Protein AF-A0A915CVR5-F1 (afdb_monomer_lite)

Radius of gyration: 19.47 Å; chains: 1; bounding box: 50×55×51 Å

InterPro domains:
  IPR006108 3-hydroxyacyl-CoA dehydrogenase, C-terminal [PF00725] (48-143)
  IPR006108 3-hydroxyacyl-CoA dehydrogenase, C-terminal [PF00725] (163-245)
  IPR006176 3-hydroxyacyl-CoA dehydrogenase, NAD binding [PF02737] (1-42)
  IPR008927 6-phosphogluconate dehydrogenase-like, C-terminal domain superfamily [SSF48179] (47-145)
  IPR008927 6-phosphogluconate dehydrogenase-like, C-terminal domain superfamily [SSF48179] (162-248)
  IPR013328 6-phosphogluconate dehydrogenase, domain 2 [G3DSA:1.10.1040.10] (48-160)
  IPR013328 6-phosphogluconate dehydrogenase, domain 2 [G3DSA:1.10.1040.10] (161-250)
  IPR036291 NAD(P)-binding domain superfamily [SSF51735] (1-49)
  IPR050136 Fatty acid oxidation complex subunit alpha [PTHR43612] (43-248)

Secondary structure (DSSP, 8-state):
-HHHHHHHHHHTTTS-TT--B----SSS-HHHHHTTSSSGGGB---TTHHHHHHHHHHHHHHHHHHHTT--HHHHHHHHHHHT-SS-HHHHHHHH-HHHHHHHHHHHHHHHGGGG--S-HHHHHHHHHTT--BGGGTBSSSB--SS------------HHHHHHHHHHHHHHHHHTTSSS-HHHHHHHHHHHH---GGGTSHHHHHHHH-HHHHHHHHHHHHHHH--GGGPPPHHHHHHHHH---SS---

Sequence (250 aa):
MSLKHKIIQKLEQHVPEHCIIASNTSALPIKEIASVSKNPELVKDCPGFFTVRCLSPMMSEIIRLLQEGVDPFELDKLTKAYGFPVGAATLSDEVGLDVGEHVSAFLGKALGPRVQGGSSELLSELVKAGHKGRKTDSGIYKYSTVKGKTKKSLPRGSSTSCCFSLVNEALMCLQEDIIASPSDGDIASVFGLGFPPFWGGPFRFVDLYGAQKLVANMERYCDAYKVEQFQPCQLLIDHAKTGKKFYKKN

Organism: NCBI:txid166011

Structure (mmCIF, N/CA/C/O backbone):
data_AF-A0A915CVR5-F1
#
_entry.id   AF-A0A915CVR5-F1
#
loop_
_atom_site.group_PDB
_atom_site.id
_atom_site.type_symbol
_atom_site.label_atom_id
_atom_site.label_alt_id
_atom_site.label_comp_id
_atom_site.label_asym_id
_atom_site.label_entity_id
_atom_site.label_seq_id
_atom_site.pdbx_PDB_ins_code
_atom_site.Cartn_x
_atom_site.Cartn_y
_atom_site.Cartn_z
_atom_site.occupancy
_atom_site.B_iso_or_equiv
_atom_site.auth_seq_id
_atom_site.auth_comp_id
_atom_site.auth_asym_id
_atom_site.auth_atom_id
_atom_site.pdbx_PDB_model_num
ATOM 1 N N . MET A 1 1 ? 16.493 15.726 3.514 1.00 75.50 1 MET A N 1
ATOM 2 C CA . MET A 1 1 ? 16.461 16.226 4.908 1.00 75.50 1 MET A CA 1
ATOM 3 C C . MET A 1 1 ? 16.830 17.700 5.042 1.00 75.50 1 MET A C 1
ATOM 5 O O . MET A 1 1 ? 15.975 18.462 5.474 1.00 75.50 1 MET A O 1
ATOM 9 N N . SER A 1 2 ? 18.013 18.140 4.594 1.00 83.69 2 SER A N 1
ATOM 10 C CA . SER A 1 2 ? 18.507 19.525 4.771 1.00 83.69 2 SER A CA 1
ATOM 11 C C . SER A 1 2 ? 17.526 20.646 4.381 1.00 83.69 2 SER A C 1
ATOM 13 O O . SER A 1 2 ? 17.453 21.663 5.064 1.00 83.69 2 SER A O 1
ATOM 15 N N . LEU A 1 3 ? 16.745 20.473 3.310 1.00 86.19 3 LEU A N 1
ATOM 16 C CA . LEU A 1 3 ? 15.743 21.459 2.894 1.00 86.19 3 LEU A CA 1
ATOM 17 C C . LEU A 1 3 ? 14.559 21.556 3.871 1.00 86.19 3 LEU A C 1
ATOM 19 O O . LEU A 1 3 ? 14.182 22.660 4.250 1.00 86.19 3 LEU A O 1
ATOM 23 N N . LYS A 1 4 ? 13.988 20.422 4.303 1.00 85.50 4 LYS A N 1
ATOM 24 C CA . LYS A 1 4 ? 12.845 20.408 5.235 1.00 85.50 4 LYS A CA 1
ATOM 25 C C . LYS A 1 4 ? 13.234 20.983 6.597 1.00 85.50 4 LYS A C 1
ATOM 27 O O . LYS A 1 4 ? 12.471 21.765 7.152 1.00 85.50 4 LYS A O 1
ATOM 32 N N . HIS A 1 5 ? 14.445 20.686 7.072 1.00 91.12 5 HIS A N 1
ATOM 33 C CA . HIS A 1 5 ? 14.993 21.293 8.288 1.00 91.12 5 HIS A CA 1
ATOM 34 C C . HIS A 1 5 ? 15.070 22.817 8.194 1.00 91.12 5 HIS A C 1
ATOM 36 O O . HIS A 1 5 ? 14.551 23.514 9.061 1.00 91.12 5 HIS A O 1
ATOM 42 N N . LYS A 1 6 ? 15.629 23.339 7.093 1.00 91.12 6 LYS A N 1
ATOM 43 C CA . LYS A 1 6 ? 15.680 24.788 6.842 1.00 91.12 6 LYS A CA 1
ATOM 44 C C . LYS A 1 6 ? 14.289 25.421 6.784 1.00 91.12 6 LYS A C 1
ATOM 46 O O . LYS A 1 6 ? 14.127 26.551 7.232 1.00 91.12 6 LYS A O 1
ATOM 51 N N . ILE A 1 7 ? 13.303 24.726 6.214 1.00 89.31 7 ILE A N 1
ATOM 52 C CA . ILE A 1 7 ? 11.922 25.218 6.132 1.00 89.31 7 ILE A CA 1
ATOM 53 C C . ILE A 1 7 ? 11.297 25.308 7.528 1.00 89.31 7 ILE A C 1
ATOM 55 O O . ILE A 1 7 ? 10.749 26.356 7.848 1.00 89.31 7 ILE A O 1
ATOM 59 N N . ILE A 1 8 ? 11.421 24.274 8.368 1.00 88.50 8 ILE A N 1
ATOM 60 C CA . ILE A 1 8 ? 10.867 24.294 9.734 1.00 88.50 8 ILE A CA 1
ATOM 61 C C . ILE A 1 8 ? 11.483 25.418 10.561 1.00 88.50 8 ILE A C 1
ATOM 63 O O . ILE A 1 8 ? 10.754 26.245 11.097 1.00 88.50 8 ILE A O 1
ATOM 67 N N . GLN A 1 9 ? 12.812 25.525 10.569 1.00 90.75 9 GLN A N 1
ATOM 68 C CA . GLN A 1 9 ? 13.510 26.573 11.320 1.00 90.75 9 GLN A CA 1
ATOM 69 C C . GLN A 1 9 ? 13.123 27.988 10.870 1.00 90.75 9 GLN A C 1
ATOM 71 O O . GLN A 1 9 ? 13.091 28.908 11.684 1.00 90.75 9 GLN A O 1
ATOM 76 N N . LYS A 1 10 ? 12.832 28.181 9.576 1.00 91.94 10 LYS A N 1
ATOM 77 C CA . LYS A 1 10 ? 12.333 29.461 9.055 1.00 91.94 10 LYS A CA 1
ATOM 78 C C . LYS A 1 10 ? 10.870 29.704 9.412 1.00 91.94 10 LYS A C 1
ATOM 80 O O . LYS A 1 10 ? 10.524 30.835 9.737 1.00 91.94 10 LYS A O 1
ATOM 85 N N . LEU A 1 11 ? 10.018 28.682 9.343 1.00 87.81 11 LEU A N 1
ATOM 86 C CA . LEU A 1 11 ? 8.602 28.798 9.695 1.00 87.81 11 LEU A CA 1
ATOM 87 C C . LEU A 1 11 ? 8.431 29.187 11.162 1.00 87.81 11 LEU A C 1
ATOM 89 O O . LEU A 1 11 ? 7.694 30.122 11.440 1.00 87.81 11 LEU A O 1
ATOM 93 N N . GLU A 1 12 ? 9.180 28.565 12.073 1.00 89.19 12 GLU A N 1
ATOM 94 C CA . GLU A 1 12 ? 9.146 28.863 13.515 1.00 89.19 12 GLU A CA 1
ATOM 95 C C . GLU A 1 12 ? 9.495 30.312 13.872 1.00 89.19 12 GLU A C 1
ATOM 97 O O . GLU A 1 12 ? 9.121 30.792 14.935 1.00 89.19 12 GLU A O 1
ATOM 102 N N . GLN A 1 13 ? 10.200 31.033 12.997 1.00 92.25 13 GLN A N 1
ATOM 103 C CA . GLN A 1 13 ? 10.478 32.461 13.191 1.00 92.25 13 GLN A CA 1
ATOM 104 C C . GLN A 1 13 ? 9.258 33.347 12.893 1.00 92.25 13 GLN A C 1
ATOM 106 O O . GLN A 1 13 ? 9.258 34.519 13.257 1.00 92.25 13 GLN A O 1
ATOM 111 N N . HIS A 1 14 ? 8.245 32.807 12.213 1.00 92.69 14 HIS A N 1
ATOM 112 C CA . HIS A 1 14 ? 7.111 33.554 11.665 1.00 92.69 14 HIS A CA 1
ATOM 113 C C . HIS A 1 14 ? 5.748 33.030 12.141 1.00 92.69 14 HIS A C 1
ATOM 115 O O . HIS A 1 14 ? 4.723 33.591 11.758 1.00 92.69 14 HIS A O 1
ATOM 121 N N . VAL A 1 15 ? 5.712 31.967 12.951 1.00 87.06 15 VAL A N 1
ATOM 122 C CA . VAL A 1 15 ? 4.473 31.386 13.489 1.00 87.06 15 VAL A CA 1
ATOM 123 C C . VAL A 1 15 ? 4.453 31.441 15.021 1.00 87.06 15 VAL A C 1
ATOM 125 O O . VAL A 1 15 ? 5.516 31.438 15.642 1.00 87.06 15 VAL A O 1
ATOM 128 N N . PRO A 1 16 ? 3.267 31.486 15.657 1.00 85.50 16 PRO A N 1
ATOM 129 C CA . PRO A 1 16 ? 3.148 31.401 17.114 1.00 85.50 16 PRO A CA 1
ATOM 130 C C . PRO A 1 16 ? 3.705 30.085 17.680 1.00 85.50 16 PRO A C 1
ATOM 132 O O . PRO A 1 16 ? 3.636 29.056 17.013 1.00 85.50 16 PRO A O 1
ATOM 135 N N . GLU A 1 17 ? 4.150 30.081 18.943 1.00 85.62 17 GLU A N 1
ATOM 136 C CA . GLU A 1 17 ? 4.729 28.887 19.598 1.00 85.62 17 GLU A CA 1
ATOM 137 C C . GLU A 1 17 ? 3.786 27.674 19.643 1.00 85.62 17 GLU A C 1
ATOM 139 O O . GLU A 1 17 ? 4.251 26.539 19.657 1.00 85.62 17 GLU A O 1
ATOM 144 N N . HIS A 1 18 ? 2.470 27.901 19.625 1.00 81.69 18 HIS A N 1
ATOM 145 C CA . HIS A 1 18 ? 1.442 26.855 19.630 1.00 81.69 18 HIS A CA 1
ATOM 146 C 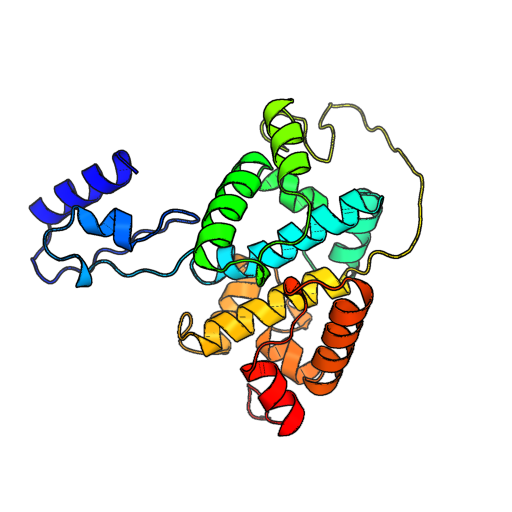C . HIS A 1 18 ? 1.050 26.365 18.221 1.00 81.69 18 HIS A C 1
ATOM 148 O O . HIS A 1 18 ? 0.114 25.577 18.080 1.00 81.69 18 HIS A O 1
ATOM 154 N N . CYS A 1 19 ? 1.703 26.859 17.164 1.00 75.12 19 CYS A N 1
ATOM 155 C CA . CYS A 1 19 ? 1.396 26.481 15.789 1.00 75.12 19 CYS A CA 1
ATOM 156 C C . CYS A 1 19 ? 1.805 25.027 15.516 1.00 75.12 19 CYS A C 1
ATOM 158 O O . CYS A 1 19 ? 2.959 24.644 15.699 1.00 75.12 19 CYS A O 1
ATOM 160 N N . ILE A 1 20 ? 0.859 24.220 15.033 1.00 77.12 20 ILE A N 1
ATOM 161 C CA . ILE A 1 20 ? 1.125 22.847 14.593 1.00 77.12 20 ILE A CA 1
ATOM 162 C C . ILE A 1 20 ? 1.736 22.891 13.191 1.00 77.12 20 ILE A C 1
ATOM 164 O O . ILE A 1 20 ? 1.133 23.427 12.260 1.00 77.12 20 ILE A O 1
ATOM 168 N N . ILE A 1 21 ? 2.907 22.272 13.023 1.00 76.44 21 ILE A N 1
ATOM 169 C CA . ILE A 1 21 ? 3.588 22.168 11.730 1.00 76.44 21 ILE A CA 1
ATOM 170 C C . ILE A 1 21 ? 3.423 20.743 11.202 1.00 76.44 21 ILE A C 1
ATOM 172 O O . ILE A 1 21 ? 4.008 19.793 11.718 1.00 76.44 21 ILE A O 1
ATOM 176 N N . ALA A 1 22 ? 2.645 20.593 10.131 1.00 73.88 22 ALA A N 1
ATOM 177 C CA . ALA A 1 22 ? 2.484 19.324 9.428 1.00 73.88 22 ALA A CA 1
ATOM 178 C C . ALA A 1 22 ? 3.339 19.307 8.152 1.00 73.88 22 ALA A C 1
ATOM 180 O O . ALA A 1 22 ? 3.282 20.230 7.339 1.00 73.88 22 ALA A O 1
ATOM 181 N N . SER A 1 23 ? 4.130 18.249 7.951 1.00 72.56 23 SER A N 1
ATOM 182 C CA . SER A 1 23 ? 4.919 18.070 6.727 1.00 72.56 23 SER A CA 1
ATOM 183 C C . SER A 1 23 ? 4.337 16.938 5.894 1.00 72.56 23 SER A C 1
ATOM 185 O O . SER A 1 23 ? 4.381 15.784 6.305 1.00 72.56 23 SER A O 1
ATOM 187 N N . ASN A 1 24 ? 3.860 17.246 4.689 1.00 67.31 24 ASN A N 1
ATOM 188 C CA . ASN A 1 24 ? 3.528 16.215 3.712 1.00 67.31 24 ASN A CA 1
ATOM 189 C C . ASN A 1 24 ? 4.840 15.601 3.183 1.00 67.31 24 ASN A C 1
ATOM 191 O O . ASN A 1 24 ? 5.633 16.261 2.498 1.00 67.31 24 ASN A O 1
ATOM 195 N N . THR A 1 25 ? 5.146 14.373 3.587 1.00 69.94 25 THR A N 1
ATOM 196 C CA . THR A 1 25 ? 6.385 13.671 3.235 1.00 69.94 25 THR A CA 1
ATOM 197 C C . THR A 1 25 ? 6.120 12.182 3.076 1.00 69.94 25 THR A C 1
ATOM 199 O O . THR A 1 25 ? 5.514 11.556 3.931 1.00 69.94 25 THR A O 1
ATOM 202 N N . SER A 1 26 ? 6.563 11.588 1.975 1.00 66.06 26 SER A N 1
ATOM 203 C CA . SER A 1 26 ? 6.267 10.184 1.676 1.00 66.06 26 SER A CA 1
ATOM 204 C C . SER A 1 26 ? 7.224 9.194 2.347 1.00 66.06 26 SER A C 1
ATOM 206 O O . SER A 1 26 ? 6.840 8.054 2.579 1.00 66.06 26 SER A O 1
ATOM 208 N N . ALA A 1 27 ? 8.461 9.604 2.654 1.00 65.44 27 ALA A N 1
ATOM 209 C CA . ALA A 1 27 ? 9.533 8.673 3.039 1.00 65.44 27 ALA A CA 1
ATOM 210 C C . ALA A 1 27 ? 10.533 9.221 4.073 1.00 65.44 27 ALA A C 1
ATOM 212 O O . ALA A 1 27 ? 11.592 8.638 4.274 1.00 65.44 27 ALA A O 1
ATOM 213 N N . LEU A 1 28 ? 10.250 10.371 4.691 1.00 72.50 28 LEU A N 1
ATOM 214 C CA . LEU A 1 28 ? 11.143 10.959 5.697 1.00 72.50 28 LEU A CA 1
ATOM 215 C C . LEU A 1 28 ? 10.446 10.909 7.057 1.00 72.50 28 LEU A C 1
ATOM 217 O O . LEU A 1 28 ? 9.313 11.386 7.131 1.00 72.50 28 LEU A O 1
ATOM 221 N N . PRO A 1 29 ? 11.087 10.376 8.109 1.00 70.12 29 PRO A N 1
ATOM 222 C CA . PRO A 1 29 ? 10.455 10.276 9.417 1.00 70.12 29 PRO A CA 1
ATOM 223 C C . PRO A 1 29 ? 10.284 11.675 10.007 1.00 70.12 29 PRO A C 1
ATOM 225 O O . PRO A 1 29 ? 11.239 12.461 10.059 1.00 70.12 29 PRO A O 1
ATOM 228 N N . ILE A 1 30 ? 9.073 12.008 10.457 1.00 74.81 30 ILE A N 1
ATOM 229 C CA . ILE A 1 30 ? 8.827 13.328 11.031 1.00 74.81 30 ILE A CA 1
ATOM 230 C C . ILE A 1 30 ? 9.601 13.500 12.331 1.00 74.81 30 ILE A C 1
ATOM 232 O O . ILE A 1 30 ? 10.041 14.610 12.568 1.00 74.81 30 ILE A O 1
ATOM 236 N N . LYS A 1 31 ? 9.900 12.449 13.110 1.00 75.75 31 LYS A N 1
ATOM 237 C CA . LYS A 1 31 ? 10.828 12.580 14.258 1.00 75.75 31 LYS A CA 1
ATOM 238 C C . LYS A 1 31 ? 12.174 13.203 13.874 1.00 75.75 31 LYS A C 1
ATOM 240 O O . LYS A 1 31 ? 12.668 14.078 14.577 1.00 75.75 31 LYS A O 1
ATOM 245 N N . GLU A 1 32 ? 12.757 12.795 12.748 1.00 80.06 32 GLU A N 1
ATOM 246 C CA . GLU A 1 32 ? 13.997 13.411 12.265 1.00 80.06 32 GLU A CA 1
ATOM 247 C C . GLU A 1 32 ? 13.750 14.804 11.686 1.00 80.06 32 GLU A C 1
ATOM 249 O O . GLU A 1 32 ? 14.599 15.678 11.799 1.00 80.06 32 GLU A O 1
ATOM 254 N N . ILE A 1 33 ? 12.602 15.048 11.052 1.00 82.06 33 ILE A N 1
ATOM 255 C CA . ILE A 1 33 ? 12.245 16.387 10.563 1.00 82.06 33 ILE A CA 1
ATOM 256 C C . ILE A 1 33 ? 12.035 17.357 11.742 1.00 82.06 33 ILE A C 1
ATOM 258 O O . ILE A 1 33 ? 12.451 18.510 11.666 1.00 82.06 33 ILE A O 1
ATOM 262 N N . ALA A 1 34 ? 11.445 16.873 12.831 1.00 83.38 34 ALA A N 1
ATOM 263 C CA . ALA A 1 34 ? 11.130 17.576 14.064 1.00 83.38 34 ALA A CA 1
ATOM 264 C C . ALA A 1 34 ? 12.361 17.792 14.948 1.00 83.38 34 ALA A C 1
ATOM 266 O O . ALA A 1 34 ? 12.339 18.666 15.802 1.00 83.38 34 ALA A O 1
ATOM 267 N N . SER A 1 35 ? 13.458 17.058 14.738 1.00 87.19 35 SER A N 1
ATOM 268 C CA . SER A 1 35 ? 14.657 17.159 15.584 1.00 87.19 35 SER A CA 1
ATOM 269 C C . SER A 1 35 ? 15.334 18.533 15.547 1.00 87.19 35 SER A C 1
ATOM 271 O O . SER A 1 35 ? 16.197 18.813 16.372 1.00 87.19 35 SER A O 1
ATOM 273 N N . VAL A 1 36 ? 15.000 19.367 14.558 1.00 88.06 36 VAL A N 1
ATOM 274 C CA . VAL A 1 36 ? 15.497 20.746 14.429 1.00 88.06 36 VAL A CA 1
ATOM 275 C C . VAL A 1 36 ? 14.467 21.798 14.845 1.00 88.06 36 VAL A C 1
ATOM 277 O O . VAL A 1 36 ? 14.762 22.989 14.746 1.00 88.06 36 VAL A O 1
ATOM 280 N N . SER A 1 37 ? 13.267 21.359 15.235 1.00 85.69 37 SER A N 1
ATOM 281 C CA . SER A 1 37 ? 12.187 22.197 15.752 1.00 85.69 37 SER A CA 1
ATOM 282 C C . SER A 1 37 ? 12.453 22.546 17.211 1.00 85.69 37 SER A C 1
ATOM 284 O O . SER A 1 37 ? 13.000 21.732 17.958 1.00 85.69 37 SER A O 1
ATOM 286 N N . LYS A 1 38 ? 12.039 23.742 17.631 1.00 86.56 38 LYS A N 1
ATOM 287 C CA . LYS A 1 38 ? 12.034 24.120 19.052 1.00 86.56 38 LYS A CA 1
ATOM 288 C C . LYS A 1 38 ? 10.974 23.361 19.857 1.00 86.56 38 LYS A C 1
ATOM 290 O O . LYS A 1 38 ? 11.201 23.136 21.040 1.00 86.56 38 LYS A O 1
ATOM 295 N N . ASN A 1 39 ? 9.886 22.933 19.204 1.00 81.50 39 ASN A N 1
ATO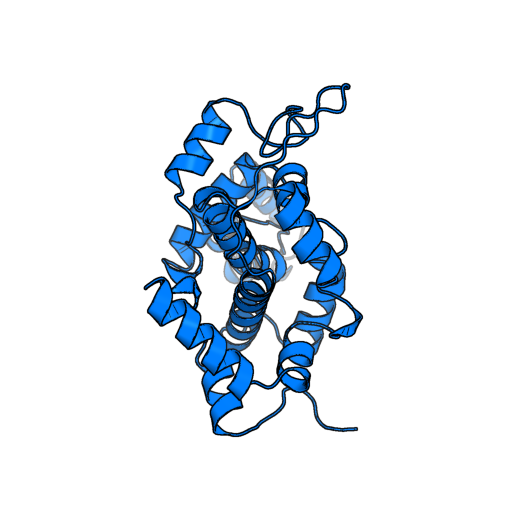M 296 C CA . ASN A 1 39 ? 8.750 22.217 19.800 1.00 81.50 39 ASN A CA 1
ATOM 297 C C . ASN A 1 39 ? 8.449 20.911 19.019 1.00 81.50 39 ASN A C 1
ATOM 299 O O . ASN A 1 39 ? 7.449 20.838 18.292 1.00 81.50 39 ASN A O 1
ATOM 303 N N . PRO A 1 40 ? 9.306 19.870 19.103 1.00 80.69 40 PRO A N 1
ATOM 304 C CA . PRO A 1 40 ? 9.184 18.654 18.289 1.00 80.69 40 PRO A CA 1
ATOM 305 C C . PRO A 1 40 ? 7.836 17.923 18.416 1.00 80.69 40 PRO A C 1
ATOM 307 O O . PRO A 1 40 ? 7.370 17.304 17.462 1.00 80.69 40 PRO A O 1
ATOM 310 N N . GLU A 1 41 ? 7.179 18.005 19.571 1.00 73.62 41 GLU A N 1
ATOM 311 C CA . GLU A 1 41 ? 5.865 17.420 19.862 1.00 73.62 41 GLU A CA 1
ATOM 312 C C . GLU A 1 41 ? 4.703 18.033 19.057 1.00 73.62 41 GLU A C 1
ATOM 314 O O . GLU A 1 41 ? 3.651 17.392 18.886 1.00 73.62 41 GLU A O 1
ATOM 319 N N . LEU A 1 42 ? 4.899 19.252 18.539 1.00 74.44 42 LEU A N 1
ATOM 320 C CA . LEU A 1 42 ? 3.968 19.958 17.654 1.00 74.44 42 LEU A CA 1
ATOM 321 C C . LEU A 1 42 ? 4.167 19.599 16.174 1.00 74.44 42 LEU A C 1
ATOM 323 O O . LEU A 1 42 ? 3.390 20.044 15.325 1.00 74.44 42 LEU A O 1
ATOM 327 N N . VAL A 1 43 ? 5.156 18.756 15.859 1.00 68.19 43 VAL A N 1
ATOM 328 C CA . VAL A 1 43 ? 5.397 18.219 14.518 1.00 68.19 43 VAL A CA 1
ATOM 329 C C . VAL A 1 43 ? 4.922 16.759 14.479 1.00 68.19 43 VAL A C 1
ATOM 331 O O . VAL A 1 43 ? 5.520 15.871 15.084 1.00 68.19 43 VAL A O 1
ATOM 334 N N . LYS A 1 44 ? 3.793 16.491 13.812 1.00 62.56 44 LYS A N 1
ATOM 335 C CA . LYS A 1 44 ? 3.120 15.173 13.858 1.00 62.56 44 LYS A CA 1
ATOM 336 C C . LYS A 1 44 ? 3.623 14.195 12.788 1.00 62.56 44 LYS A C 1
ATOM 338 O O . LYS A 1 44 ? 3.752 14.585 11.630 1.00 62.56 44 LYS A O 1
ATOM 343 N N . ASP A 1 45 ? 3.854 12.934 13.189 1.00 60.97 45 ASP A N 1
ATOM 344 C CA . ASP A 1 45 ? 4.403 11.839 12.362 1.00 60.97 45 ASP A CA 1
ATOM 345 C C . ASP A 1 45 ? 3.445 10.670 12.136 1.00 60.97 45 ASP A C 1
ATOM 347 O O . ASP A 1 45 ? 2.774 10.228 13.065 1.00 60.97 45 ASP A O 1
ATOM 351 N N . CYS A 1 46 ? 3.534 10.084 10.943 1.00 58.38 46 CYS A N 1
ATOM 352 C CA . CYS A 1 46 ? 3.412 8.647 10.735 1.00 58.38 46 CYS A CA 1
ATOM 353 C C . CYS A 1 46 ? 4.369 8.244 9.595 1.00 58.38 46 CYS A C 1
ATOM 355 O O . CYS A 1 46 ? 4.245 8.797 8.496 1.00 58.38 46 CYS A O 1
ATOM 357 N N . PRO A 1 47 ? 5.266 7.254 9.779 1.00 56.25 47 PRO A N 1
ATOM 358 C CA . PRO A 1 47 ? 6.093 6.727 8.694 1.00 56.25 47 PRO A CA 1
ATOM 359 C C . PRO A 1 47 ? 5.242 6.302 7.485 1.00 56.25 47 PRO A C 1
ATOM 361 O O . PRO A 1 47 ? 4.416 5.398 7.587 1.00 56.25 47 PRO A O 1
ATOM 364 N N . GLY A 1 48 ? 5.423 6.980 6.346 1.00 58.12 48 GLY A N 1
ATOM 365 C CA . GLY A 1 48 ? 4.659 6.740 5.112 1.00 58.12 48 GLY A CA 1
ATOM 366 C C . GLY A 1 48 ? 3.204 7.233 5.128 1.00 58.12 48 GLY A C 1
ATOM 367 O O . GLY A 1 48 ? 2.479 7.017 4.154 1.00 58.12 48 GLY A O 1
ATOM 368 N N . PHE A 1 49 ? 2.754 7.894 6.201 1.00 80.81 49 PHE A N 1
ATOM 369 C CA . PHE A 1 49 ? 1.336 8.182 6.448 1.00 80.81 49 PHE A CA 1
ATOM 370 C C . PHE A 1 49 ? 0.455 6.943 6.197 1.00 80.81 49 PHE A C 1
ATOM 372 O O . PHE A 1 49 ? 0.931 5.814 6.245 1.00 80.81 49 PHE A O 1
ATOM 379 N N . PHE A 1 50 ? -0.840 7.115 5.949 1.00 84.69 50 PHE A N 1
ATOM 380 C CA . PHE A 1 50 ? -1.708 5.990 5.611 1.00 84.69 50 PHE A CA 1
ATOM 381 C C . PHE A 1 50 ? -1.438 5.452 4.192 1.00 84.69 50 PHE A C 1
ATOM 383 O O . PHE A 1 50 ? -1.270 4.252 3.992 1.00 84.69 50 PHE A O 1
ATOM 390 N N . THR A 1 51 ? -1.366 6.334 3.191 1.00 85.69 51 THR A N 1
ATOM 391 C CA . THR A 1 51 ? -1.372 5.935 1.774 1.00 85.69 51 THR A CA 1
ATOM 392 C C . THR A 1 51 ? -0.080 5.248 1.333 1.00 85.69 51 THR A C 1
ATOM 394 O O . THR A 1 51 ? -0.139 4.148 0.787 1.00 85.69 51 THR A O 1
ATOM 397 N N . VAL A 1 52 ? 1.094 5.842 1.583 1.00 86.69 52 VAL A N 1
ATOM 398 C CA . VAL A 1 52 ? 2.377 5.245 1.154 1.00 86.69 52 VAL A CA 1
ATOM 399 C C . VAL A 1 52 ? 2.635 3.949 1.910 1.00 86.69 52 VAL A C 1
ATOM 401 O O . VAL A 1 52 ? 3.090 2.968 1.323 1.00 86.69 52 VAL A O 1
ATOM 404 N N . ARG A 1 53 ? 2.272 3.919 3.195 1.00 88.81 53 ARG A N 1
ATOM 405 C CA . ARG A 1 53 ? 2.369 2.724 4.024 1.00 88.81 53 ARG A CA 1
ATOM 406 C C . ARG A 1 53 ? 1.527 1.570 3.479 1.00 88.81 53 ARG A C 1
ATOM 408 O O . ARG A 1 53 ? 2.071 0.487 3.303 1.00 88.81 53 ARG A O 1
ATOM 415 N N . CYS A 1 54 ? 0.261 1.802 3.126 1.00 91.12 54 CYS A N 1
ATOM 416 C CA . CYS A 1 54 ? -0.601 0.763 2.548 1.00 91.12 54 CYS A CA 1
ATOM 417 C C . CYS A 1 54 ? -0.164 0.329 1.140 1.00 91.12 54 CYS A C 1
ATOM 419 O O . CYS A 1 54 ? -0.333 -0.831 0.764 1.00 91.12 54 CYS A O 1
ATOM 421 N N . LEU A 1 55 ? 0.406 1.245 0.351 1.00 89.50 55 LEU A N 1
ATOM 422 C CA . LEU A 1 55 ? 0.878 0.940 -1.000 1.00 89.50 55 LEU A CA 1
ATOM 423 C C . LEU A 1 55 ? 2.164 0.099 -0.996 1.00 89.50 55 LEU A C 1
ATOM 425 O O . LEU A 1 55 ? 2.381 -0.690 -1.913 1.00 89.50 55 LEU A O 1
ATOM 429 N N . SER A 1 56 ? 3.012 0.241 0.025 1.00 88.44 56 SER A N 1
ATOM 430 C CA . SER A 1 56 ? 4.322 -0.418 0.066 1.00 88.44 56 SER A CA 1
ATOM 431 C C . SER A 1 56 ? 4.233 -1.950 -0.006 1.00 88.44 56 SER A C 1
ATOM 433 O O . SER A 1 56 ? 4.878 -2.515 -0.887 1.00 88.44 56 SER A O 1
ATOM 435 N N . PRO A 1 57 ? 3.413 -2.657 0.801 1.00 89.44 57 PRO A N 1
ATOM 436 C CA . PRO A 1 57 ? 3.253 -4.106 0.662 1.00 89.44 57 PRO A CA 1
ATOM 437 C C . PRO A 1 57 ? 2.704 -4.525 -0.704 1.00 89.44 57 PRO A C 1
ATOM 439 O O . PRO A 1 57 ? 3.108 -5.556 -1.232 1.00 89.44 57 PRO A O 1
ATOM 442 N N . MET A 1 58 ? 1.817 -3.735 -1.312 1.00 89.75 58 MET A N 1
ATOM 443 C CA . MET A 1 58 ? 1.342 -4.009 -2.671 1.00 89.75 58 MET A CA 1
ATOM 444 C C . MET A 1 58 ? 2.488 -3.921 -3.688 1.00 89.75 58 MET A C 1
ATOM 446 O O . MET A 1 58 ? 2.609 -4.794 -4.541 1.00 89.75 58 MET A O 1
ATOM 450 N N . MET A 1 59 ? 3.357 -2.914 -3.579 1.00 87.31 59 MET A N 1
ATOM 451 C CA . MET A 1 59 ? 4.525 -2.753 -4.455 1.00 87.31 59 MET A CA 1
ATOM 452 C C . MET A 1 59 ? 5.560 -3.862 -4.263 1.00 87.31 59 MET A C 1
ATOM 454 O O . MET A 1 59 ? 6.041 -4.427 -5.244 1.00 87.31 59 MET A O 1
ATOM 458 N N . SER A 1 60 ? 5.850 -4.233 -3.016 1.00 86.38 60 SER A N 1
ATOM 459 C CA . SER A 1 60 ? 6.734 -5.360 -2.702 1.00 86.38 60 SER A CA 1
ATOM 460 C C . SER A 1 60 ? 6.220 -6.670 -3.306 1.00 86.38 60 SER A C 1
ATOM 462 O O . SER A 1 60 ? 7.004 -7.465 -3.823 1.00 86.38 60 SER A O 1
ATOM 464 N N . GLU A 1 61 ? 4.900 -6.872 -3.294 1.00 87.06 61 GLU A N 1
ATOM 465 C CA . GLU A 1 61 ? 4.255 -8.028 -3.915 1.00 87.06 61 GLU A CA 1
ATOM 466 C C . GLU A 1 61 ? 4.325 -7.991 -5.450 1.00 87.06 61 GLU A C 1
ATOM 468 O O . GLU A 1 61 ? 4.585 -9.011 -6.082 1.00 87.06 61 GLU A O 1
ATOM 473 N N . ILE A 1 62 ? 4.153 -6.819 -6.067 1.00 86.88 62 ILE A N 1
ATOM 474 C CA . ILE A 1 62 ? 4.305 -6.644 -7.520 1.00 86.88 62 ILE A CA 1
ATOM 475 C C . ILE A 1 62 ? 5.716 -7.045 -7.959 1.00 86.88 62 ILE A C 1
ATOM 477 O O . ILE A 1 62 ? 5.866 -7.821 -8.901 1.00 86.88 62 ILE A O 1
ATOM 481 N N . ILE A 1 63 ? 6.746 -6.577 -7.247 1.00 85.31 63 ILE A N 1
ATOM 482 C CA . ILE A 1 63 ? 8.143 -6.927 -7.537 1.00 85.31 63 ILE A CA 1
ATOM 483 C C . ILE A 1 63 ? 8.360 -8.439 -7.410 1.00 85.31 63 ILE A C 1
ATOM 485 O O . ILE A 1 63 ? 8.984 -9.035 -8.287 1.00 85.31 63 ILE A O 1
ATOM 489 N N . ARG A 1 64 ? 7.809 -9.075 -6.368 1.00 85.75 64 ARG A N 1
ATOM 490 C CA . ARG A 1 64 ? 7.890 -10.531 -6.184 1.00 85.75 64 ARG A CA 1
ATOM 491 C C . ARG A 1 64 ? 7.240 -11.289 -7.346 1.00 85.75 64 ARG A C 1
ATOM 493 O O . ARG A 1 64 ? 7.845 -12.204 -7.891 1.00 85.75 64 ARG A O 1
ATOM 500 N N . LEU A 1 65 ? 6.043 -10.888 -7.777 1.00 85.81 65 LEU A N 1
ATOM 501 C CA . LEU A 1 65 ? 5.357 -11.518 -8.911 1.00 85.81 65 LEU A CA 1
ATOM 502 C C . LEU A 1 65 ? 6.162 -11.387 -10.212 1.00 85.81 65 LEU A C 1
ATOM 504 O O . LEU A 1 65 ? 6.269 -12.347 -10.975 1.00 85.81 65 LEU A O 1
ATOM 508 N N . LEU A 1 66 ? 6.768 -10.224 -10.453 1.00 83.94 66 LEU A N 1
ATOM 509 C CA . LEU A 1 66 ? 7.652 -10.019 -11.602 1.00 83.94 66 LEU A CA 1
ATOM 510 C C . LEU A 1 66 ? 8.909 -10.905 -11.518 1.00 83.94 66 LEU A C 1
ATOM 512 O O . LEU A 1 66 ? 9.315 -11.484 -12.524 1.00 83.94 66 LEU A O 1
ATOM 516 N N . GLN A 1 67 ? 9.486 -11.072 -10.324 1.00 83.50 67 GLN A N 1
ATOM 517 C CA . GLN A 1 67 ? 10.613 -11.983 -10.068 1.00 83.50 67 GLN A CA 1
ATOM 518 C C . GLN A 1 67 ? 10.262 -13.451 -10.315 1.00 83.50 67 GLN A C 1
ATOM 520 O O . GLN A 1 67 ? 11.085 -14.207 -10.825 1.00 83.50 67 GLN A O 1
ATOM 525 N N . GLU A 1 68 ? 9.027 -13.846 -10.017 1.00 84.06 68 GLU A N 1
ATOM 526 C CA . GLU A 1 68 ? 8.502 -15.184 -10.313 1.00 84.06 68 GLU A CA 1
ATOM 527 C C . GLU A 1 68 ? 8.201 -15.403 -11.805 1.00 84.06 68 GLU A C 1
ATOM 529 O O . GLU A 1 68 ? 7.756 -16.481 -12.204 1.00 84.06 68 GLU A O 1
ATOM 534 N N . GLY A 1 69 ? 8.467 -14.402 -12.650 1.00 82.50 69 GLY A N 1
ATOM 535 C CA . GLY A 1 69 ? 8.304 -14.484 -14.097 1.00 82.50 69 GLY A CA 1
ATOM 536 C C . GLY A 1 69 ? 6.882 -14.201 -14.574 1.00 82.50 69 GLY A C 1
ATOM 537 O O . GLY A 1 69 ? 6.537 -14.564 -15.702 1.00 82.50 69 GLY A O 1
ATOM 538 N N . VAL A 1 70 ? 6.042 -13.567 -13.747 1.00 84.81 70 VAL A N 1
ATOM 539 C CA . VAL A 1 70 ? 4.745 -13.060 -14.208 1.00 84.81 70 VAL A CA 1
ATOM 540 C C . VAL A 1 70 ? 4.990 -11.946 -15.223 1.00 84.81 70 VAL A C 1
ATOM 542 O O . VAL A 1 70 ? 5.712 -10.987 -14.962 1.00 84.81 70 VAL A O 1
ATOM 545 N N . ASP A 1 71 ? 4.367 -12.073 -16.391 1.00 85.56 71 ASP A N 1
ATOM 546 C CA . ASP A 1 71 ? 4.465 -11.071 -17.446 1.00 85.56 71 ASP A CA 1
ATOM 547 C C . ASP A 1 71 ? 3.851 -9.725 -16.989 1.00 85.56 71 ASP A C 1
ATOM 549 O O . ASP A 1 71 ? 2.711 -9.720 -16.509 1.00 85.56 71 ASP A O 1
ATOM 553 N N . PRO A 1 72 ? 4.549 -8.582 -17.157 1.00 88.12 72 PRO A N 1
ATOM 554 C CA . PRO A 1 72 ? 4.052 -7.272 -16.732 1.00 88.12 72 PRO A CA 1
ATOM 555 C C . PRO A 1 72 ? 2.702 -6.882 -17.348 1.00 88.12 72 PRO A C 1
ATOM 557 O O . PRO A 1 72 ? 1.854 -6.305 -16.665 1.00 88.12 72 PRO A O 1
ATOM 560 N N . PHE A 1 73 ? 2.462 -7.226 -18.621 1.00 88.25 73 PHE A N 1
ATOM 561 C CA . PHE A 1 73 ? 1.209 -6.886 -19.298 1.00 88.25 73 PHE A CA 1
ATOM 562 C C . PHE A 1 73 ? 0.044 -7.720 -18.769 1.00 88.25 73 PHE A C 1
ATOM 564 O O . PHE A 1 73 ? -1.061 -7.196 -18.599 1.00 88.25 73 PHE A O 1
ATOM 571 N N . GLU A 1 74 ? 0.270 -9.010 -18.516 1.00 88.31 74 GLU A N 1
ATOM 572 C CA . GLU A 1 74 ? -0.734 -9.855 -17.868 1.00 88.31 74 GLU A CA 1
ATOM 573 C C . GLU A 1 74 ? -0.980 -9.412 -16.420 1.00 88.31 74 GLU A C 1
ATOM 575 O O . GLU A 1 74 ? -2.138 -9.359 -16.007 1.00 88.31 74 GLU A O 1
ATOM 580 N N . LEU A 1 75 ? 0.052 -9.001 -15.673 1.00 88.75 75 LEU A N 1
ATOM 581 C CA . LEU A 1 75 ? -0.116 -8.437 -14.331 1.00 88.75 75 LEU A CA 1
ATOM 582 C C . LEU A 1 75 ? -0.996 -7.179 -14.359 1.00 88.75 75 LEU A C 1
ATOM 584 O O . LEU A 1 75 ? -1.989 -7.104 -13.636 1.00 88.75 75 LEU A O 1
ATOM 588 N N . ASP A 1 76 ? -0.704 -6.236 -15.255 1.00 91.31 76 ASP A N 1
ATOM 589 C CA . ASP A 1 76 ? -1.510 -5.027 -15.440 1.00 91.31 76 ASP A CA 1
ATOM 590 C C . ASP A 1 76 ? -2.949 -5.340 -15.843 1.00 91.31 76 ASP A C 1
ATOM 592 O O . ASP A 1 76 ? -3.893 -4.680 -15.402 1.00 91.31 76 ASP A O 1
ATOM 596 N N . LYS A 1 77 ? -3.144 -6.338 -16.705 1.00 90.88 77 LYS A N 1
ATOM 597 C CA . LYS A 1 77 ? -4.475 -6.792 -17.104 1.00 90.88 77 LYS A CA 1
ATOM 598 C C . LYS A 1 77 ? -5.231 -7.378 -15.914 1.00 90.88 77 LYS A C 1
ATOM 600 O O . LYS A 1 77 ? -6.406 -7.062 -15.750 1.00 90.88 77 LYS A O 1
ATOM 605 N N . LEU A 1 78 ? -4.579 -8.196 -15.090 1.00 89.38 78 LEU A N 1
ATOM 606 C CA . LEU A 1 78 ? -5.182 -8.821 -13.914 1.00 89.38 78 LEU A CA 1
ATOM 607 C C . LEU A 1 78 ? -5.554 -7.794 -12.841 1.00 89.38 78 LEU A C 1
ATOM 609 O O . LEU A 1 78 ? -6.629 -7.914 -12.254 1.00 89.38 78 LEU A O 1
ATOM 613 N N . THR A 1 79 ? -4.721 -6.780 -12.588 1.00 90.44 79 THR A N 1
ATOM 614 C CA . THR A 1 79 ? -5.049 -5.740 -11.597 1.00 90.44 79 THR A CA 1
ATOM 615 C C . THR A 1 79 ? -6.129 -4.789 -12.096 1.00 90.44 79 THR A C 1
ATOM 617 O O . THR A 1 79 ? -7.031 -4.443 -11.333 1.00 90.44 79 THR A O 1
ATOM 620 N N . LYS A 1 80 ? -6.128 -4.439 -13.387 1.00 91.69 80 LYS A N 1
ATOM 621 C CA . LYS A 1 80 ? -7.227 -3.664 -13.985 1.00 91.69 80 LYS A CA 1
ATOM 622 C C . LYS A 1 80 ? -8.538 -4.440 -14.010 1.00 91.69 80 LYS A C 1
ATOM 624 O O . LYS A 1 80 ? -9.577 -3.886 -13.673 1.00 91.69 80 LYS A O 1
ATOM 629 N N . ALA A 1 81 ? -8.502 -5.732 -14.343 1.00 89.81 81 ALA A N 1
ATOM 630 C CA . ALA A 1 81 ? -9.680 -6.598 -14.275 1.00 89.81 81 ALA A CA 1
ATOM 631 C C . ALA A 1 81 ? -10.194 -6.765 -12.836 1.00 89.81 81 ALA A C 1
ATOM 633 O O . ALA A 1 81 ? -11.395 -6.911 -12.632 1.00 89.81 81 ALA A O 1
ATOM 634 N N . TYR A 1 82 ? -9.300 -6.704 -11.843 1.00 88.81 82 TYR A N 1
ATOM 635 C CA . TYR A 1 82 ? -9.675 -6.656 -10.429 1.00 88.81 82 TYR A CA 1
ATOM 636 C C . TYR A 1 82 ? -10.332 -5.324 -10.030 1.00 88.81 82 TYR A C 1
ATOM 638 O O . TYR A 1 82 ? -11.005 -5.267 -9.006 1.00 88.81 82 TYR A O 1
ATOM 646 N N . GLY A 1 83 ? -10.168 -4.265 -10.829 1.00 89.88 83 GLY A N 1
ATOM 647 C CA . GLY A 1 83 ? -10.845 -2.982 -10.649 1.00 89.88 83 GLY A CA 1
ATOM 648 C C . GLY A 1 83 ? -9.941 -1.791 -10.341 1.00 89.88 83 GLY A C 1
ATOM 649 O O . GLY A 1 83 ? -10.463 -0.702 -10.115 1.00 89.88 83 GLY A O 1
ATOM 650 N N . PHE A 1 84 ? -8.617 -1.970 -10.315 1.00 92.06 84 PHE A N 1
ATOM 651 C CA . PHE A 1 84 ? -7.694 -0.843 -10.169 1.00 92.06 84 PHE A CA 1
ATOM 652 C C . PHE A 1 84 ? -7.675 0.009 -11.452 1.00 92.06 84 PHE A C 1
ATOM 654 O O . PHE A 1 84 ? -7.734 -0.545 -12.553 1.00 92.06 84 PHE A O 1
ATOM 661 N N . PRO A 1 85 ? -7.562 1.346 -11.348 1.00 91.81 85 PRO A N 1
ATOM 662 C CA . PRO A 1 85 ? -7.584 2.236 -12.510 1.00 91.81 85 PRO A CA 1
ATOM 663 C C . PRO A 1 85 ? -6.316 2.117 -13.366 1.00 91.81 85 PRO A C 1
ATOM 665 O O . PRO A 1 85 ? -6.373 2.249 -14.589 1.00 91.81 85 PRO A O 1
ATOM 668 N N . VAL A 1 86 ? -5.179 1.836 -12.726 1.00 89.56 86 VAL A N 1
ATOM 669 C CA . VAL A 1 86 ? -3.866 1.698 -13.359 1.00 89.56 86 VAL A CA 1
ATOM 670 C C . VAL A 1 86 ? -3.354 0.276 -13.133 1.00 89.56 86 VAL A C 1
ATOM 672 O O . VAL A 1 86 ? -3.599 -0.341 -12.094 1.00 89.56 86 VAL A O 1
ATOM 675 N N . GLY A 1 87 ? -2.676 -0.274 -14.141 1.00 90.31 87 GLY A N 1
ATOM 676 C CA . GLY A 1 87 ? -2.006 -1.567 -14.019 1.00 90.31 87 GLY A CA 1
ATOM 677 C C . GLY A 1 87 ? -0.892 -1.515 -12.970 1.00 90.31 87 GLY A C 1
ATOM 678 O O . GLY A 1 87 ? -0.243 -0.485 -12.832 1.00 90.31 87 GLY A O 1
ATOM 679 N N . ALA A 1 88 ? -0.669 -2.598 -12.230 1.00 90.31 88 ALA A N 1
ATOM 680 C CA . ALA A 1 88 ? 0.332 -2.646 -11.164 1.00 90.31 88 ALA A CA 1
ATOM 681 C C . ALA A 1 88 ? 1.765 -2.330 -11.634 1.00 90.31 88 ALA A C 1
ATOM 683 O O . ALA A 1 88 ? 2.428 -1.484 -11.041 1.00 90.31 88 ALA A O 1
ATOM 684 N N . ALA A 1 89 ? 2.231 -2.977 -12.703 1.00 90.25 89 ALA A N 1
ATOM 685 C CA . ALA A 1 89 ? 3.550 -2.733 -13.275 1.00 90.25 89 ALA A CA 1
ATOM 686 C C . ALA A 1 89 ? 3.639 -1.330 -13.893 1.00 90.25 89 ALA A C 1
ATOM 688 O O . ALA A 1 89 ? 4.643 -0.641 -13.725 1.00 90.25 89 ALA A O 1
ATOM 689 N N . THR A 1 90 ? 2.571 -0.874 -14.561 1.00 90.69 90 THR A N 1
ATOM 690 C CA . THR A 1 90 ? 2.506 0.507 -15.075 1.00 90.69 90 THR A CA 1
ATOM 691 C C . THR A 1 90 ? 2.625 1.523 -13.935 1.00 90.69 90 THR A C 1
ATOM 693 O O . THR A 1 90 ? 3.406 2.464 -14.039 1.00 90.69 90 THR A O 1
ATOM 696 N N . LEU A 1 91 ? 1.908 1.310 -12.829 1.00 89.94 91 LEU A N 1
ATOM 697 C CA . LEU A 1 91 ? 1.934 2.189 -11.661 1.00 89.94 91 LEU A CA 1
ATOM 698 C C . LEU A 1 91 ? 3.336 2.263 -11.041 1.00 89.94 91 LEU A C 1
ATOM 700 O O . LEU A 1 91 ? 3.785 3.351 -10.685 1.00 89.94 91 LEU A O 1
ATOM 704 N N . SER A 1 92 ? 4.051 1.136 -10.942 1.00 89.06 92 SER A N 1
ATOM 705 C CA . SER A 1 92 ? 5.438 1.120 -10.454 1.00 89.06 92 SER A CA 1
ATOM 706 C C . SER A 1 92 ? 6.369 1.986 -11.313 1.00 89.06 92 SER A C 1
ATOM 708 O O . SER A 1 92 ? 7.186 2.730 -10.769 1.00 89.06 92 SER A O 1
ATOM 710 N N . ASP A 1 93 ? 6.220 1.956 -12.639 1.00 88.88 93 ASP A N 1
ATOM 711 C CA . ASP A 1 93 ? 7.015 2.796 -13.543 1.00 88.88 93 ASP A CA 1
ATOM 712 C C . ASP A 1 93 ? 6.583 4.273 -13.546 1.00 88.88 93 ASP A C 1
ATOM 714 O O . ASP A 1 93 ? 7.428 5.149 -13.750 1.00 88.88 93 ASP A O 1
ATOM 718 N N . GLU A 1 94 ? 5.298 4.572 -13.332 1.00 88.62 94 GLU A N 1
ATOM 719 C CA . GLU A 1 94 ? 4.785 5.946 -13.212 1.00 88.62 94 GLU A CA 1
ATOM 720 C C . GLU A 1 94 ? 5.280 6.633 -11.936 1.00 88.62 94 GLU A C 1
ATOM 722 O O . GLU A 1 94 ? 5.717 7.784 -11.985 1.00 88.62 94 GLU A O 1
ATOM 727 N N . VAL A 1 95 ? 5.261 5.920 -10.805 1.00 86.56 95 VAL A N 1
ATOM 728 C CA . VAL A 1 95 ? 5.835 6.397 -9.536 1.00 86.56 95 VAL A CA 1
ATOM 729 C C . VAL A 1 95 ? 7.359 6.516 -9.646 1.00 86.56 95 VAL A C 1
ATOM 731 O O . VAL A 1 95 ? 7.956 7.476 -9.152 1.00 86.56 95 VAL A O 1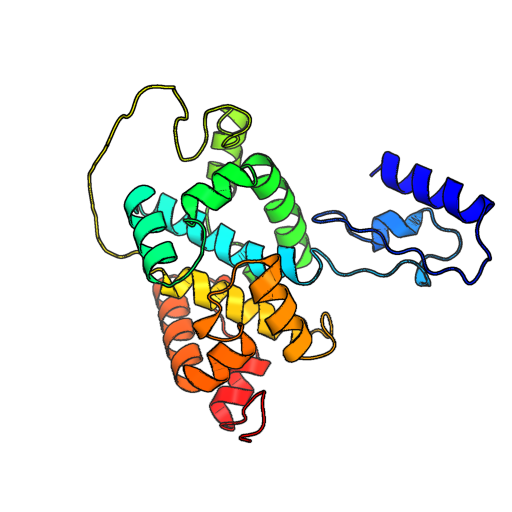
ATOM 734 N N . GLY A 1 96 ? 7.980 5.556 -10.329 1.00 87.94 96 GLY A N 1
ATOM 735 C CA . GLY A 1 96 ? 9.416 5.463 -10.541 1.00 87.94 96 GLY A CA 1
ATOM 736 C C . GLY A 1 96 ? 10.080 4.467 -9.593 1.00 87.94 96 GLY A C 1
ATOM 737 O O . GLY A 1 96 ? 9.903 4.512 -8.373 1.00 87.94 96 GLY A O 1
ATOM 738 N N . LEU A 1 97 ? 10.891 3.575 -10.165 1.00 89.31 97 LEU A N 1
ATOM 739 C CA . LEU A 1 97 ? 11.506 2.459 -9.435 1.00 89.31 97 LEU A CA 1
ATOM 740 C C . LEU A 1 97 ? 12.531 2.913 -8.386 1.00 89.31 97 LEU A C 1
ATOM 742 O O . LEU A 1 97 ? 12.674 2.279 -7.348 1.00 89.31 97 LEU A O 1
ATOM 746 N N . ASP A 1 98 ? 13.194 4.046 -8.605 1.00 89.69 98 ASP A N 1
ATOM 747 C CA . ASP A 1 98 ? 14.125 4.656 -7.647 1.00 89.69 98 ASP A CA 1
ATOM 748 C C . ASP A 1 98 ? 13.408 5.310 -6.456 1.00 89.69 98 ASP A C 1
ATOM 750 O O . ASP A 1 98 ? 13.909 5.294 -5.332 1.00 89.69 98 ASP A O 1
ATOM 754 N N . VAL A 1 99 ? 12.206 5.850 -6.676 1.00 87.62 99 VAL A N 1
ATOM 755 C CA . VAL A 1 99 ? 11.335 6.301 -5.582 1.00 87.62 99 VAL A CA 1
ATOM 756 C C . VAL A 1 99 ? 10.871 5.092 -4.773 1.00 87.62 99 VAL A C 1
ATOM 758 O O . VAL A 1 99 ? 10.931 5.126 -3.544 1.00 87.62 99 VAL A O 1
ATOM 761 N N . GLY A 1 100 ? 10.473 4.014 -5.455 1.00 87.06 100 GLY A N 1
ATOM 762 C CA . GLY A 1 100 ? 10.133 2.735 -4.833 1.00 87.06 100 GLY A CA 1
ATOM 763 C C . GLY A 1 100 ? 11.273 2.166 -3.984 1.00 87.06 100 GLY A C 1
ATOM 764 O O . GLY A 1 100 ? 11.040 1.798 -2.836 1.00 87.06 100 GLY A O 1
ATOM 765 N N . GLU A 1 101 ? 12.510 2.169 -4.495 1.00 89.06 101 GLU A N 1
ATOM 766 C CA . GLU A 1 101 ? 13.708 1.727 -3.763 1.00 89.06 101 GLU A CA 1
ATOM 767 C C . GLU A 1 101 ? 13.897 2.537 -2.475 1.00 89.06 101 GLU A C 1
ATOM 769 O O . GLU A 1 101 ? 14.067 1.972 -1.391 1.00 89.06 101 GLU A O 1
ATOM 774 N N . HIS A 1 102 ? 13.800 3.865 -2.571 1.00 86.94 102 HIS A N 1
ATOM 775 C CA . HIS A 1 102 ? 13.951 4.748 -1.419 1.00 86.94 102 HIS A CA 1
ATOM 776 C C . HIS A 1 102 ? 12.868 4.514 -0.354 1.00 86.94 102 HIS A C 1
ATOM 778 O O . HIS A 1 102 ? 13.180 4.401 0.834 1.00 86.94 102 HIS A O 1
ATOM 784 N N . VAL A 1 103 ? 11.602 4.410 -0.773 1.00 85.06 103 VAL A N 1
ATOM 785 C CA . VAL A 1 103 ? 10.460 4.152 0.120 1.00 85.06 103 VAL A CA 1
ATOM 786 C C . VAL A 1 103 ? 10.575 2.772 0.764 1.00 85.06 103 VAL A C 1
ATOM 788 O O . VAL A 1 103 ? 10.396 2.655 1.975 1.00 85.06 103 VAL A O 1
ATOM 791 N N . SER A 1 104 ? 10.925 1.744 -0.011 1.00 85.75 104 SER A N 1
ATOM 792 C CA . SER A 1 104 ? 11.098 0.376 0.482 1.00 85.75 104 SER A CA 1
ATOM 793 C C . SER A 1 104 ? 12.213 0.296 1.524 1.00 85.75 104 SER A C 1
ATOM 795 O O . SER A 1 104 ? 12.043 -0.343 2.560 1.00 85.75 104 SER A O 1
ATOM 797 N N . ALA A 1 105 ? 13.339 0.981 1.305 1.00 86.06 105 ALA A N 1
ATOM 798 C CA . ALA A 1 105 ? 14.425 1.037 2.281 1.00 86.06 105 ALA A CA 1
ATOM 799 C C . ALA A 1 105 ? 14.017 1.776 3.568 1.00 86.06 105 ALA A C 1
ATOM 801 O O . ALA A 1 105 ? 14.412 1.377 4.665 1.00 86.06 105 ALA A O 1
ATOM 802 N N . PHE A 1 106 ? 13.228 2.848 3.449 1.00 84.31 106 PHE A N 1
ATOM 803 C CA . PHE A 1 106 ? 12.721 3.601 4.594 1.00 84.31 106 PHE A CA 1
ATOM 804 C C . PHE A 1 106 ? 11.716 2.786 5.420 1.00 84.31 106 PHE A C 1
ATOM 806 O O . PHE A 1 106 ? 11.922 2.575 6.617 1.00 84.31 106 PHE A O 1
ATOM 813 N N . LEU A 1 107 ? 10.655 2.284 4.784 1.00 84.94 107 LEU A N 1
ATOM 814 C CA . LEU A 1 107 ? 9.608 1.517 5.460 1.00 84.94 107 LEU A CA 1
ATOM 815 C C . LEU A 1 107 ? 10.113 0.155 5.929 1.00 84.94 107 LEU A C 1
ATOM 817 O O . LEU A 1 107 ? 9.734 -0.278 7.010 1.00 84.94 107 LEU A O 1
ATOM 821 N N . GLY A 1 108 ? 11.024 -0.484 5.193 1.00 85.94 108 GLY A N 1
ATOM 822 C CA . GLY A 1 108 ? 11.654 -1.732 5.615 1.00 85.94 108 GLY A CA 1
ATOM 823 C C . GLY A 1 108 ? 12.440 -1.590 6.921 1.00 85.94 108 GLY A C 1
ATOM 824 O O . GLY A 1 108 ? 12.404 -2.499 7.744 1.00 85.94 108 GLY A O 1
ATOM 825 N N . LYS A 1 109 ? 13.088 -0.440 7.158 1.00 85.75 109 LYS A N 1
ATOM 826 C CA . LYS A 1 109 ? 13.746 -0.139 8.443 1.00 85.75 109 LYS A CA 1
ATOM 827 C C . LYS A 1 109 ? 12.749 0.158 9.562 1.00 85.75 109 LYS A C 1
ATOM 829 O O . LYS A 1 109 ? 13.011 -0.196 10.705 1.00 85.75 109 LYS A O 1
ATOM 834 N N . ALA A 1 110 ? 11.641 0.828 9.246 1.00 82.50 110 ALA A N 1
ATOM 835 C CA . ALA A 1 110 ? 10.668 1.278 10.241 1.00 82.50 110 ALA A CA 1
ATOM 836 C C . ALA A 1 110 ? 9.661 0.191 10.658 1.00 82.50 110 ALA A C 1
ATOM 838 O O . ALA A 1 110 ? 9.287 0.117 11.824 1.00 82.50 110 ALA A O 1
ATOM 839 N N . LEU A 1 111 ? 9.206 -0.629 9.708 1.00 84.50 111 LEU A N 1
ATOM 840 C CA . LEU A 1 111 ? 8.105 -1.587 9.870 1.00 84.50 111 LEU A CA 1
ATOM 841 C C . LEU A 1 111 ? 8.561 -3.047 9.752 1.00 84.50 111 LEU A C 1
ATOM 843 O O . LEU A 1 111 ? 7.780 -3.950 10.052 1.00 84.50 111 LEU A O 1
ATOM 847 N N . GLY A 1 112 ? 9.816 -3.276 9.353 1.00 85.50 112 GLY A N 1
ATOM 848 C CA . GLY A 1 112 ? 10.446 -4.590 9.341 1.00 85.50 112 GLY A CA 1
ATOM 849 C C . GLY A 1 112 ? 10.018 -5.486 8.167 1.00 85.50 112 GLY A C 1
ATOM 850 O O . GLY A 1 112 ? 9.657 -4.984 7.099 1.00 85.50 112 GLY A O 1
ATOM 851 N N . PRO A 1 113 ? 10.084 -6.818 8.334 1.00 81.88 113 PRO A N 1
ATOM 852 C CA . PRO A 1 113 ? 9.931 -7.789 7.245 1.00 81.88 113 PRO A CA 1
ATOM 853 C C . PRO A 1 113 ? 8.524 -7.834 6.635 1.00 81.88 113 PRO A C 1
ATOM 855 O O . PRO A 1 113 ? 8.385 -8.172 5.467 1.00 81.88 113 PRO A O 1
ATOM 858 N N . ARG A 1 114 ? 7.472 -7.430 7.357 1.00 83.44 114 ARG A N 1
ATOM 859 C CA . ARG A 1 114 ? 6.083 -7.469 6.851 1.00 83.44 114 ARG A CA 1
ATOM 860 C C . ARG A 1 114 ? 5.793 -6.533 5.671 1.00 83.44 114 ARG A C 1
ATOM 862 O O . ARG A 1 114 ? 4.806 -6.718 4.971 1.00 83.44 114 ARG A O 1
ATOM 869 N N . VAL A 1 115 ? 6.624 -5.510 5.456 1.00 81.50 115 VAL A N 1
ATOM 870 C CA . VAL A 1 115 ? 6.522 -4.622 4.281 1.00 81.50 115 VAL A CA 1
ATOM 871 C C . VAL A 1 115 ? 7.544 -4.970 3.196 1.00 81.50 115 VAL A C 1
ATOM 873 O O . VAL A 1 115 ? 7.547 -4.355 2.127 1.00 81.50 115 VAL A O 1
ATOM 876 N N . GLN A 1 116 ? 8.395 -5.964 3.457 1.00 76.94 116 GLN A N 1
ATOM 877 C CA . GLN A 1 116 ? 9.389 -6.497 2.533 1.00 76.94 116 GLN A CA 1
ATOM 878 C C . GLN A 1 116 ? 8.793 -7.727 1.834 1.00 76.94 116 GLN A C 1
ATOM 880 O O . GLN A 1 116 ? 8.057 -8.499 2.440 1.00 76.94 116 GLN A O 1
ATOM 885 N N . GLY A 1 117 ? 9.062 -7.888 0.541 1.00 68.69 117 GLY A N 1
ATOM 886 C CA . GLY A 1 117 ? 8.491 -8.978 -0.256 1.00 68.69 117 GLY A CA 1
ATOM 887 C C . GLY A 1 117 ? 9.459 -9.416 -1.343 1.00 68.69 117 GLY A C 1
ATOM 888 O O . GLY A 1 117 ? 10.178 -10.395 -1.173 1.00 68.69 117 GLY A O 1
ATOM 889 N N . GLY A 1 118 ? 9.503 -8.678 -2.454 1.00 72.94 118 GLY A N 1
ATOM 890 C CA . GLY A 1 118 ? 10.483 -8.910 -3.518 1.00 72.94 118 GLY A CA 1
ATOM 891 C C . GLY A 1 118 ? 11.927 -8.586 -3.109 1.00 72.94 118 GLY A C 1
ATOM 892 O O . GLY A 1 118 ? 12.161 -7.814 -2.179 1.00 72.94 118 GLY A O 1
ATOM 893 N N . SER A 1 119 ? 12.901 -9.148 -3.835 1.00 77.38 119 SER A N 1
ATOM 894 C CA . SER A 1 119 ? 14.329 -8.846 -3.624 1.00 77.38 119 SER A CA 1
ATOM 895 C C . SER A 1 119 ? 14.623 -7.359 -3.855 1.00 77.38 119 SER A C 1
ATOM 897 O O . SER A 1 119 ? 14.424 -6.827 -4.954 1.00 77.38 119 SER A O 1
ATOM 899 N N . SER A 1 120 ? 15.126 -6.709 -2.802 1.00 76.75 120 SER A N 1
ATOM 900 C CA . SER A 1 120 ? 15.612 -5.326 -2.804 1.00 76.75 120 SER A CA 1
ATOM 901 C C . SER A 1 120 ? 16.811 -5.132 -3.725 1.00 76.75 120 SER A C 1
ATOM 903 O O . SER A 1 120 ? 16.995 -4.057 -4.295 1.00 76.75 120 SER A O 1
ATOM 905 N N . GLU A 1 121 ? 17.616 -6.176 -3.891 1.00 83.25 121 GLU A N 1
ATOM 906 C CA . GLU A 1 121 ? 18.832 -6.171 -4.695 1.00 83.25 121 GLU A CA 1
ATOM 907 C C . GLU A 1 121 ? 18.481 -5.995 -6.169 1.00 83.25 121 GLU A C 1
ATOM 909 O O . GLU A 1 121 ? 19.038 -5.110 -6.814 1.00 83.25 121 GLU A O 1
ATOM 914 N N . LEU A 1 122 ? 17.493 -6.745 -6.674 1.00 82.38 122 LEU A N 1
ATOM 915 C CA . LEU A 1 122 ? 17.045 -6.615 -8.063 1.00 82.38 122 LEU A CA 1
ATOM 916 C C . LEU A 1 122 ? 16.533 -5.204 -8.361 1.00 82.38 122 LEU A C 1
ATOM 918 O O . LEU A 1 122 ? 16.860 -4.627 -9.398 1.00 82.38 122 LEU A O 1
ATOM 922 N N . LEU A 1 123 ? 15.729 -4.640 -7.455 1.00 84.81 123 LEU A N 1
ATOM 923 C CA . LEU A 1 123 ? 15.234 -3.275 -7.612 1.00 84.81 123 LEU A CA 1
ATOM 924 C C . LEU A 1 123 ? 16.403 -2.279 -7.665 1.00 84.81 123 LEU A C 1
ATOM 926 O O . LEU A 1 123 ? 16.435 -1.414 -8.539 1.00 84.81 123 LEU A O 1
ATOM 930 N N . SER A 1 124 ? 17.394 -2.448 -6.786 1.00 87.69 124 SER A N 1
ATOM 931 C CA . SER A 1 124 ? 18.598 -1.614 -6.765 1.00 87.69 124 SER A CA 1
ATOM 932 C C . SER A 1 124 ? 19.430 -1.747 -8.042 1.00 87.69 124 SER A C 1
ATOM 934 O O . SER A 1 124 ? 19.920 -0.752 -8.577 1.00 87.69 124 SER A O 1
ATOM 936 N N . GLU A 1 125 ? 19.586 -2.961 -8.569 1.00 88.62 125 GLU A N 1
ATOM 937 C CA . GLU A 1 125 ? 20.297 -3.218 -9.823 1.00 88.62 125 GLU A CA 1
ATOM 938 C C . GLU A 1 125 ? 19.604 -2.557 -11.018 1.00 88.62 125 GLU A C 1
ATOM 940 O O . GLU A 1 125 ? 20.272 -1.896 -11.814 1.00 88.62 125 GLU A O 1
ATOM 945 N N . LEU A 1 126 ? 18.272 -2.647 -11.109 1.00 86.12 126 LEU A N 1
ATOM 946 C CA . LEU A 1 126 ? 17.488 -1.971 -12.149 1.00 86.12 126 LEU A CA 1
ATOM 947 C C . LEU A 1 126 ? 17.670 -0.451 -12.092 1.00 86.12 126 LEU A C 1
ATOM 949 O O . LEU A 1 126 ? 17.943 0.187 -13.114 1.00 86.12 126 LEU A O 1
ATOM 953 N N . VAL A 1 127 ? 17.588 0.131 -10.893 1.00 90.25 127 VAL A N 1
ATOM 954 C CA . VAL A 1 127 ? 17.771 1.573 -10.686 1.00 90.25 127 VAL A CA 1
ATOM 955 C C . VAL A 1 127 ? 19.189 2.014 -11.058 1.00 90.25 127 VAL A C 1
ATOM 957 O O . VAL A 1 127 ? 19.353 3.029 -11.746 1.00 90.25 127 VAL A O 1
ATOM 960 N N . LYS A 1 128 ? 20.215 1.247 -10.663 1.00 91.81 128 LYS A N 1
ATOM 961 C CA . LYS A 1 128 ? 21.626 1.495 -11.017 1.00 91.81 128 LYS A CA 1
ATOM 962 C C . LYS A 1 128 ? 21.880 1.374 -12.517 1.00 91.81 128 LYS A C 1
ATOM 964 O O . LYS A 1 128 ? 22.644 2.165 -13.062 1.00 91.81 128 LYS A O 1
ATOM 969 N N . ALA A 1 129 ? 21.204 0.444 -13.187 1.00 89.81 129 ALA A N 1
ATOM 970 C CA . ALA A 1 129 ? 21.243 0.282 -14.638 1.00 89.81 129 ALA A CA 1
ATOM 971 C C . ALA A 1 129 ? 20.458 1.371 -15.403 1.00 89.81 129 ALA A C 1
ATOM 973 O O . ALA A 1 129 ? 20.462 1.386 -16.632 1.00 89.81 129 ALA A O 1
ATOM 974 N N . GLY A 1 130 ? 19.809 2.309 -14.702 1.00 88.44 130 GLY A N 1
ATOM 975 C CA . GLY A 1 130 ? 19.092 3.436 -15.305 1.00 88.44 130 GLY A CA 1
ATOM 976 C C . GLY A 1 130 ? 17.630 3.147 -15.653 1.00 88.44 130 GLY A C 1
ATOM 977 O O . GLY A 1 130 ? 16.970 4.005 -16.238 1.00 88.44 130 GLY A O 1
ATOM 978 N N . HIS A 1 131 ? 17.100 1.988 -15.262 1.00 89.75 131 HIS A N 1
ATOM 979 C CA . HIS A 1 131 ? 15.691 1.640 -15.418 1.00 89.75 131 HIS A CA 1
ATOM 980 C C . HIS A 1 131 ? 14.875 2.257 -14.271 1.00 89.75 131 HIS A C 1
ATOM 982 O O . HIS A 1 131 ? 14.597 1.596 -13.276 1.00 89.75 131 HIS A O 1
ATOM 988 N N . LYS A 1 132 ? 14.529 3.548 -14.361 1.00 90.19 132 LYS A N 1
ATOM 989 C CA . LYS A 1 132 ? 13.820 4.290 -13.296 1.00 90.19 132 LYS A CA 1
ATOM 990 C C . LYS A 1 132 ? 12.330 4.501 -13.566 1.00 90.19 132 LYS A C 1
ATOM 992 O O . LYS A 1 132 ? 11.686 5.250 -12.835 1.00 90.19 132 LYS A O 1
ATOM 997 N N . GLY A 1 133 ? 11.782 3.861 -14.594 1.00 89.31 133 GLY A N 1
ATOM 998 C CA . GLY A 1 133 ? 10.388 4.009 -14.996 1.00 89.31 133 GLY A CA 1
ATOM 999 C C . GLY A 1 133 ? 10.202 5.086 -16.059 1.00 89.31 133 GLY A C 1
ATOM 1000 O O . GLY A 1 133 ? 11.075 5.335 -16.898 1.00 89.31 133 GLY A O 1
ATOM 1001 N N . ARG A 1 134 ? 9.039 5.739 -16.039 1.00 87.12 134 ARG A N 1
ATOM 1002 C CA . ARG A 1 134 ? 8.598 6.612 -17.132 1.00 87.12 134 ARG A CA 1
ATOM 1003 C C . ARG A 1 134 ? 9.504 7.821 -17.349 1.00 87.12 134 ARG A C 1
ATOM 1005 O O . ARG A 1 134 ? 9.710 8.236 -18.480 1.00 87.12 134 ARG A O 1
ATOM 1012 N N . LYS A 1 135 ? 10.092 8.353 -16.279 1.00 87.00 135 LYS A N 1
ATOM 1013 C CA . LYS A 1 135 ? 10.974 9.531 -16.322 1.00 87.00 135 LYS A CA 1
ATOM 1014 C C . LYS A 1 135 ? 12.322 9.309 -17.019 1.00 87.00 135 LYS A C 1
ATOM 1016 O O . LYS A 1 135 ? 12.999 10.279 -17.336 1.00 87.00 135 LYS A O 1
ATOM 1021 N N . THR A 1 136 ? 12.729 8.056 -17.210 1.00 86.69 136 THR A N 1
ATOM 1022 C CA . THR A 1 136 ? 13.947 7.668 -17.946 1.00 86.69 136 THR A CA 1
ATOM 1023 C C . THR A 1 136 ? 13.617 6.890 -19.218 1.00 86.69 136 THR A C 1
ATOM 1025 O O . THR A 1 136 ? 14.486 6.214 -19.760 1.00 86.69 136 THR A O 1
ATOM 1028 N N . ASP A 1 137 ? 12.350 6.917 -19.649 1.00 85.81 137 ASP A N 1
ATOM 1029 C CA . ASP A 1 137 ? 11.812 6.141 -20.770 1.00 85.81 137 ASP A CA 1
ATOM 1030 C C . ASP A 1 137 ? 12.109 4.627 -20.703 1.00 85.81 137 ASP A C 1
ATOM 1032 O O . ASP A 1 137 ? 12.070 3.901 -21.700 1.00 85.81 137 ASP A O 1
ATOM 1036 N N . SER A 1 138 ? 12.402 4.118 -19.505 1.00 86.88 138 SER A N 1
ATOM 1037 C CA . SER A 1 138 ? 12.885 2.758 -19.293 1.00 86.88 138 SER A CA 1
ATOM 1038 C C . SER A 1 138 ? 12.715 2.369 -17.826 1.00 86.88 138 SER A C 1
ATOM 1040 O O . SER A 1 138 ? 13.247 3.043 -16.945 1.00 86.88 138 SER A O 1
ATOM 1042 N N . GLY A 1 139 ? 11.982 1.290 -17.570 1.00 88.06 139 GLY A N 1
ATOM 1043 C CA . GLY A 1 139 ? 11.666 0.712 -16.262 1.00 88.06 139 GLY A CA 1
ATOM 1044 C C . GLY A 1 139 ? 11.331 -0.772 -16.412 1.00 88.06 139 GLY A C 1
ATOM 1045 O O . GLY A 1 139 ? 12.046 -1.488 -17.115 1.00 88.06 139 GLY A O 1
ATOM 1046 N N . ILE A 1 140 ? 10.220 -1.216 -15.817 1.00 87.19 140 ILE A N 1
ATOM 1047 C CA . ILE A 1 140 ? 9.599 -2.516 -16.124 1.00 87.19 140 ILE A CA 1
ATOM 1048 C C . ILE A 1 140 ? 9.248 -2.583 -17.617 1.00 87.19 140 ILE A C 1
ATOM 1050 O O . ILE A 1 140 ? 9.441 -3.610 -18.271 1.00 87.19 140 ILE A O 1
ATOM 1054 N N . TYR A 1 141 ? 8.788 -1.465 -18.178 1.00 87.31 141 TYR A N 1
ATOM 1055 C CA . TYR A 1 141 ? 8.576 -1.288 -19.606 1.00 87.31 141 TYR A CA 1
ATOM 1056 C C . TYR A 1 141 ? 9.691 -0.462 -20.249 1.00 87.31 141 TYR A C 1
ATOM 1058 O O . TYR A 1 141 ? 10.287 0.426 -19.643 1.00 87.31 141 TYR A O 1
ATOM 1066 N N . LYS A 1 142 ? 9.934 -0.699 -21.542 1.00 85.12 142 LYS A N 1
ATOM 1067 C CA . LYS A 1 142 ? 10.688 0.238 -22.382 1.00 85.12 142 LYS A CA 1
ATOM 1068 C C . LYS A 1 142 ? 9.715 1.193 -23.052 1.00 85.12 142 LYS A C 1
ATOM 1070 O O . LYS A 1 142 ? 8.831 0.761 -23.790 1.00 85.12 142 LYS A O 1
ATOM 1075 N N . TYR A 1 143 ? 9.909 2.484 -22.834 1.00 80.75 143 TYR A N 1
ATOM 1076 C CA . TYR A 1 143 ? 9.088 3.546 -23.395 1.00 80.75 143 TYR A CA 1
ATOM 1077 C C . TYR A 1 143 ? 9.790 4.181 -24.597 1.00 80.75 143 TYR A C 1
ATOM 1079 O O . TYR A 1 143 ? 10.016 5.382 -24.650 1.00 80.75 143 TYR A O 1
ATOM 1087 N N . SER A 1 144 ? 10.140 3.367 -25.595 1.00 62.78 144 SER A N 1
ATOM 1088 C CA . SER A 1 144 ? 10.465 3.892 -26.922 1.00 62.78 144 SER A CA 1
ATOM 1089 C C . SER A 1 144 ? 9.173 4.151 -27.707 1.00 62.78 144 SER A C 1
ATOM 1091 O O . SER A 1 144 ? 8.129 3.551 -27.448 1.00 62.78 144 SER A O 1
ATOM 1093 N N . THR A 1 145 ? 9.225 5.019 -28.715 1.00 49.66 145 THR A N 1
ATOM 1094 C CA . THR A 1 145 ? 8.106 5.333 -29.626 1.00 49.66 145 THR A CA 1
ATOM 1095 C C . THR A 1 145 ? 7.607 4.143 -30.465 1.00 49.66 145 THR A C 1
ATOM 1097 O O . THR A 1 145 ? 6.704 4.309 -31.285 1.00 49.66 145 THR A O 1
ATOM 1100 N N . VAL A 1 146 ? 8.133 2.927 -30.269 1.00 43.88 146 VAL A N 1
ATOM 1101 C CA . VAL A 1 146 ? 7.821 1.750 -31.088 1.00 43.88 146 VAL A CA 1
ATOM 1102 C C . VAL A 1 146 ? 7.196 0.641 -30.239 1.00 43.88 146 VAL A C 1
ATOM 1104 O O . VAL A 1 146 ? 7.814 0.086 -29.334 1.00 43.88 146 VAL A O 1
ATOM 1107 N N . LYS A 1 147 ? 5.946 0.294 -30.577 1.00 37.75 147 LYS A N 1
ATOM 1108 C CA . LYS A 1 147 ? 5.155 -0.788 -29.969 1.00 37.75 147 LYS A CA 1
ATOM 1109 C C . LYS A 1 147 ? 5.808 -2.157 -30.206 1.00 37.75 147 LYS A C 1
ATOM 1111 O O . LYS A 1 147 ? 5.572 -2.782 -31.236 1.00 37.75 147 LYS A O 1
ATOM 1116 N N . GLY A 1 148 ? 6.559 -2.657 -29.231 1.00 40.59 148 GLY A N 1
ATOM 1117 C CA . GLY A 1 148 ? 6.980 -4.058 -29.165 1.00 40.59 148 GLY A CA 1
ATOM 1118 C C . GLY A 1 148 ? 6.101 -4.841 -28.194 1.00 40.59 148 GLY A C 1
ATOM 1119 O O . GLY A 1 148 ? 6.099 -4.555 -27.002 1.00 40.59 148 GLY A O 1
ATOM 1120 N N . LYS A 1 149 ? 5.345 -5.828 -28.689 1.00 38.19 149 LYS A N 1
ATOM 1121 C CA . LYS A 1 149 ? 4.702 -6.841 -27.840 1.00 38.19 149 LYS A CA 1
ATOM 1122 C C . LYS A 1 149 ? 5.676 -7.996 -27.652 1.00 38.19 149 LYS A C 1
ATOM 1124 O O . LYS A 1 149 ? 6.055 -8.627 -28.635 1.00 38.19 149 LYS A O 1
ATOM 1129 N N . THR A 1 150 ? 5.982 -8.342 -26.413 1.00 34.75 150 THR A N 1
ATOM 1130 C CA . THR A 1 150 ? 6.560 -9.645 -26.073 1.00 34.75 150 THR A CA 1
ATOM 1131 C C . THR A 1 150 ? 5.555 -10.417 -25.238 1.00 34.75 150 THR A C 1
ATOM 1133 O O . THR A 1 150 ? 5.019 -9.897 -24.270 1.00 34.75 150 THR A O 1
ATOM 1136 N N . LYS A 1 151 ? 5.256 -11.643 -25.675 1.00 38.28 151 LYS A N 1
ATOM 1137 C CA . LYS A 1 151 ? 4.464 -12.637 -24.948 1.00 38.28 151 LYS A CA 1
ATOM 1138 C C . LYS A 1 151 ? 5.392 -13.772 -24.545 1.00 38.28 151 LYS A C 1
ATOM 1140 O O . LYS A 1 151 ? 6.053 -14.324 -25.424 1.00 38.28 151 LYS A O 1
ATOM 1145 N N . LYS A 1 152 ? 5.311 -14.200 -23.287 1.00 33.84 152 LYS A N 1
ATOM 1146 C CA . LYS A 1 152 ? 5.300 -15.617 -22.882 1.00 33.84 152 LYS A CA 1
ATOM 1147 C C . LYS A 1 152 ? 4.765 -15.714 -21.451 1.00 33.84 152 LYS A C 1
ATOM 1149 O O . LYS A 1 152 ? 5.196 -14.978 -20.579 1.00 33.84 152 LYS A O 1
ATOM 1154 N N . SER A 1 153 ? 3.794 -16.600 -21.253 1.00 31.61 153 SER A N 1
ATOM 1155 C CA . SER A 1 153 ? 3.036 -16.774 -20.013 1.00 31.61 153 SER A CA 1
ATOM 1156 C C . SER A 1 153 ? 3.478 -18.013 -19.237 1.00 31.61 153 SER A C 1
ATOM 1158 O O . SER A 1 153 ? 3.580 -19.092 -19.823 1.00 31.61 153 SER A O 1
ATOM 1160 N N . LEU A 1 154 ? 3.558 -17.882 -17.915 1.00 32.25 154 LEU A N 1
ATOM 1161 C CA . LEU A 1 154 ? 3.321 -18.949 -16.940 1.00 32.25 154 LEU A CA 1
ATOM 1162 C C . LEU A 1 154 ? 2.223 -18.450 -15.982 1.00 32.25 154 LEU A C 1
ATOM 1164 O O . LEU A 1 154 ? 2.301 -17.307 -15.531 1.00 32.25 154 LEU A O 1
ATOM 1168 N N . PRO A 1 155 ? 1.171 -19.231 -15.678 1.00 45.69 155 PRO A N 1
ATOM 1169 C CA . PRO A 1 155 ? 0.147 -18.799 -14.740 1.00 45.69 155 PRO A CA 1
ATOM 1170 C C . PRO A 1 155 ? 0.550 -19.198 -13.320 1.00 45.69 155 PRO A C 1
ATOM 1172 O O . PRO A 1 155 ? 0.796 -20.380 -13.080 1.00 45.69 155 PRO A O 1
ATOM 1175 N N . ARG A 1 156 ? 0.564 -18.222 -12.399 1.00 46.94 156 ARG A N 1
ATOM 1176 C CA . ARG A 1 156 ? 0.277 -18.387 -10.951 1.00 46.94 156 ARG A CA 1
ATOM 1177 C C . ARG A 1 156 ? 0.347 -17.094 -10.118 1.00 46.94 156 ARG A C 1
ATOM 1179 O O . ARG A 1 156 ? 0.118 -17.168 -8.918 1.00 46.94 156 ARG A O 1
ATOM 1186 N N . GLY A 1 157 ? 0.562 -15.917 -10.710 1.00 51.66 157 GLY A N 1
ATOM 1187 C CA . GLY A 1 157 ? 0.366 -14.648 -9.999 1.00 51.66 157 GLY A CA 1
ATOM 1188 C C . GLY A 1 157 ? -1.117 -14.300 -9.877 1.00 51.66 157 GLY A C 1
ATOM 1189 O O . GLY A 1 157 ? -1.817 -14.246 -10.887 1.00 51.66 157 GLY A O 1
ATOM 1190 N N . SER A 1 158 ? -1.624 -14.087 -8.662 1.00 63.94 158 SER A N 1
ATOM 1191 C CA . SER A 1 158 ? -3.013 -13.665 -8.452 1.00 63.94 158 SER A CA 1
ATOM 1192 C C . SER A 1 158 ? -3.058 -12.181 -8.113 1.00 63.94 158 SER A C 1
ATOM 1194 O O . SER A 1 158 ? -2.480 -11.776 -7.117 1.00 63.94 158 SER A O 1
ATOM 1196 N N . SER A 1 159 ? -3.816 -11.371 -8.859 1.00 67.38 159 SER A N 1
ATOM 1197 C CA . SER A 1 159 ? -4.079 -9.965 -8.489 1.00 67.38 159 SER A CA 1
ATOM 1198 C C . SER A 1 159 ? -4.714 -9.810 -7.099 1.00 67.38 159 SER A C 1
ATOM 1200 O O . SER A 1 159 ? -4.690 -8.724 -6.520 1.00 67.38 159 SER A O 1
ATOM 1202 N N . THR A 1 160 ? -5.254 -10.899 -6.542 1.00 79.25 160 THR A N 1
ATOM 1203 C CA . THR A 1 160 ? -5.814 -10.925 -5.191 1.00 79.25 160 THR A CA 1
ATOM 1204 C C . THR A 1 160 ? -4.757 -10.791 -4.097 1.00 79.25 160 THR A C 1
ATOM 1206 O O . THR A 1 160 ? -5.039 -10.118 -3.110 1.00 79.25 160 THR A O 1
ATOM 1209 N N . SER A 1 161 ? -3.539 -11.324 -4.269 1.00 82.31 161 SER A N 1
ATOM 1210 C CA . SER A 1 161 ? -2.491 -11.209 -3.243 1.00 82.31 161 SER A CA 1
ATOM 1211 C C . SER A 1 161 ? -2.034 -9.759 -3.071 1.00 82.31 161 SER A C 1
ATOM 1213 O O . SER A 1 161 ? -1.951 -9.283 -1.942 1.00 82.31 161 SER A O 1
ATOM 1215 N N . CYS A 1 162 ? -1.877 -9.011 -4.171 1.00 86.12 162 CYS A N 1
ATOM 1216 C CA . CYS A 1 162 ? -1.595 -7.569 -4.144 1.00 86.12 162 CYS A CA 1
ATOM 1217 C C . CYS A 1 162 ? -2.646 -6.791 -3.337 1.00 86.12 162 CYS A C 1
ATOM 1219 O O . CYS A 1 162 ? -2.308 -5.933 -2.522 1.00 86.12 162 CYS A O 1
ATOM 1221 N N . CYS A 1 163 ? -3.926 -7.104 -3.558 1.00 90.25 163 CYS A N 1
ATOM 1222 C CA . CYS A 1 163 ? -5.030 -6.468 -2.849 1.00 90.25 163 CYS A CA 1
ATOM 1223 C C . CYS A 1 163 ? -5.029 -6.828 -1.356 1.00 90.25 163 CYS A C 1
ATOM 1225 O O . CYS A 1 163 ? -5.202 -5.950 -0.515 1.00 90.25 163 CYS A O 1
ATOM 1227 N N . PHE A 1 164 ? -4.798 -8.098 -1.010 1.00 92.69 164 PHE A N 1
ATOM 1228 C CA . PHE A 1 164 ? -4.802 -8.546 0.384 1.00 92.69 164 PHE A CA 1
ATOM 1229 C C . PHE A 1 164 ? -3.674 -7.913 1.197 1.00 92.69 164 PHE A C 1
ATOM 1231 O O . PHE A 1 164 ? -3.929 -7.486 2.321 1.00 92.69 164 PHE A O 1
ATOM 1238 N N . SER A 1 165 ? -2.475 -7.768 0.623 1.00 91.19 165 SER A N 1
ATOM 1239 C CA . SER A 1 165 ? -1.363 -7.074 1.284 1.00 91.19 165 SER A CA 1
ATOM 1240 C C . SER A 1 165 ? -1.700 -5.610 1.592 1.00 91.19 165 SER A C 1
ATOM 1242 O O . SER A 1 165 ? -1.435 -5.142 2.697 1.00 91.19 165 SER A O 1
ATOM 1244 N N . LEU A 1 166 ? -2.347 -4.900 0.657 1.00 94.06 166 LEU A N 1
ATOM 1245 C CA . LEU A 1 166 ? -2.810 -3.523 0.877 1.00 94.06 166 LEU A CA 1
ATOM 1246 C C . LEU A 1 166 ? -3.880 -3.455 1.971 1.00 94.06 166 LEU A C 1
ATOM 1248 O O . LEU A 1 166 ? -3.791 -2.630 2.877 1.00 94.06 166 LEU A O 1
ATOM 1252 N N . VAL A 1 167 ? -4.891 -4.326 1.898 1.00 96.44 167 VAL A N 1
ATOM 1253 C CA . VAL A 1 167 ? -5.997 -4.362 2.866 1.00 96.44 167 VAL A CA 1
ATOM 1254 C C . VAL A 1 167 ? -5.478 -4.654 4.273 1.00 96.44 167 VAL A C 1
ATOM 1256 O O . VAL A 1 167 ? -5.860 -3.968 5.217 1.00 96.44 167 VAL A O 1
ATOM 1259 N N . ASN A 1 168 ? -4.587 -5.633 4.424 1.00 95.88 168 ASN A N 1
ATOM 1260 C CA . ASN A 1 168 ? -4.022 -5.991 5.721 1.00 95.88 168 ASN A CA 1
ATOM 1261 C C . ASN A 1 168 ? -3.255 -4.822 6.351 1.00 95.88 168 ASN A C 1
ATOM 1263 O O . ASN A 1 168 ? -3.432 -4.539 7.536 1.00 95.88 168 ASN A O 1
ATOM 1267 N N . GLU A 1 169 ? -2.470 -4.090 5.555 1.00 94.75 169 GLU A N 1
ATOM 1268 C CA . GLU A 1 169 ? -1.741 -2.921 6.051 1.00 94.75 169 GLU A CA 1
ATOM 1269 C C . GLU A 1 169 ? -2.671 -1.740 6.365 1.00 94.75 169 GLU A C 1
ATOM 1271 O O . GLU A 1 169 ? -2.424 -1.013 7.327 1.00 94.75 169 GLU A O 1
ATOM 1276 N N . ALA A 1 170 ? -3.787 -1.584 5.645 1.00 95.50 170 ALA A N 1
ATOM 1277 C CA . ALA A 1 170 ? -4.815 -0.607 6.003 1.00 95.50 170 ALA A CA 1
ATOM 1278 C C . ALA A 1 170 ? -5.432 -0.920 7.375 1.00 95.50 170 ALA A C 1
ATOM 1280 O O . ALA A 1 170 ? -5.580 -0.023 8.206 1.00 95.50 170 ALA A O 1
ATOM 1281 N N . LEU A 1 171 ? -5.724 -2.195 7.652 1.00 96.94 171 LEU A N 1
ATOM 1282 C CA . LEU A 1 171 ? -6.205 -2.627 8.965 1.00 96.94 171 LEU A CA 1
ATOM 1283 C C . LEU A 1 171 ? -5.134 -2.448 10.053 1.00 96.94 171 LEU A C 1
ATOM 1285 O O . LEU A 1 171 ? -5.478 -2.039 11.159 1.00 96.94 171 LEU A O 1
ATOM 1289 N N . MET A 1 172 ? -3.851 -2.679 9.748 1.00 94.38 172 MET A N 1
ATOM 1290 C CA . MET A 1 172 ? -2.741 -2.363 10.664 1.00 94.38 172 MET A CA 1
ATOM 1291 C C . MET A 1 172 ? -2.668 -0.869 10.974 1.00 94.38 172 MET A C 1
ATOM 1293 O O . MET A 1 172 ? -2.480 -0.500 12.127 1.00 94.38 172 MET A O 1
ATOM 1297 N N . CYS A 1 173 ? -2.871 -0.001 9.980 1.00 92.19 173 CYS A N 1
ATOM 1298 C CA . CYS A 1 173 ? -2.924 1.443 10.206 1.00 92.19 173 CYS A CA 1
ATOM 1299 C C . CYS A 1 173 ? -4.051 1.831 11.173 1.00 92.19 173 CYS A C 1
ATOM 1301 O O . CYS A 1 173 ? -3.866 2.736 11.979 1.00 92.19 173 CYS A O 1
ATOM 1303 N N . LEU A 1 174 ? -5.202 1.156 11.127 1.00 92.44 174 LEU A N 1
ATOM 1304 C CA . LEU A 1 174 ? -6.256 1.378 12.119 1.00 92.44 174 LEU A CA 1
ATOM 1305 C C . LEU A 1 174 ? -5.880 0.805 13.492 1.00 92.44 174 LEU A C 1
ATOM 1307 O O . LEU A 1 174 ? -6.131 1.442 14.504 1.00 92.44 174 LEU A O 1
ATOM 1311 N N . GLN A 1 175 ? -5.275 -0.384 13.532 1.00 93.44 175 GLN A N 1
ATOM 1312 C CA . GLN A 1 175 ? -4.848 -1.041 14.772 1.00 93.44 175 GLN A CA 1
ATOM 1313 C C . GLN A 1 175 ? -3.760 -0.255 15.522 1.00 93.44 175 GLN A C 1
ATOM 1315 O O . GLN A 1 175 ? -3.690 -0.318 16.744 1.00 93.44 175 GLN A O 1
ATOM 1320 N N . GLU A 1 176 ? -2.895 0.446 14.793 1.00 89.44 176 GLU A N 1
ATOM 1321 C CA . GLU A 1 176 ? -1.791 1.249 15.329 1.00 89.44 176 GLU A CA 1
ATOM 1322 C C . GLU A 1 176 ? -2.147 2.740 15.475 1.00 89.44 176 GLU A C 1
ATOM 1324 O O . GLU A 1 176 ? -1.249 3.570 15.604 1.00 89.44 176 GLU A O 1
ATOM 1329 N N . ASP A 1 177 ? -3.437 3.091 15.414 1.00 85.38 177 ASP A N 1
ATOM 1330 C CA . ASP A 1 177 ? -3.942 4.464 15.555 1.00 85.38 177 ASP A CA 1
ATOM 1331 C C . ASP A 1 177 ? -3.330 5.475 14.556 1.00 85.38 177 ASP A C 1
ATOM 1333 O O . ASP A 1 177 ? -3.252 6.677 14.815 1.00 85.38 177 ASP A O 1
ATOM 1337 N N . ILE A 1 178 ? -2.911 5.006 13.374 1.00 82.81 178 ILE A N 1
ATOM 1338 C CA . ILE A 1 178 ? -2.439 5.864 12.273 1.00 82.81 178 ILE A CA 1
ATOM 1339 C C . ILE A 1 178 ? -3.604 6.599 11.607 1.00 82.81 178 ILE A C 1
ATOM 1341 O O . ILE A 1 178 ? -3.451 7.726 11.132 1.00 82.81 178 ILE A O 1
ATOM 1345 N N . ILE A 1 179 ? -4.769 5.954 11.552 1.00 84.75 179 ILE A N 1
ATOM 1346 C CA . ILE A 1 179 ? -6.022 6.548 11.087 1.00 84.75 179 ILE A CA 1
ATOM 1347 C C . ILE A 1 179 ? -7.066 6.492 12.196 1.00 84.75 179 ILE A C 1
ATOM 1349 O O . ILE A 1 179 ? -7.121 5.534 12.959 1.00 84.75 179 ILE A O 1
ATOM 1353 N N . ALA A 1 180 ? -7.917 7.515 12.259 1.00 82.19 180 ALA A N 1
ATOM 1354 C CA . ALA A 1 180 ? -8.911 7.646 13.320 1.00 82.19 180 ALA A CA 1
ATOM 1355 C C . ALA A 1 180 ? -10.130 6.731 13.124 1.00 82.19 180 ALA A C 1
ATOM 1357 O O . ALA A 1 180 ? -10.792 6.362 14.094 1.00 82.19 180 ALA A O 1
ATOM 1358 N N . SER A 1 181 ? -10.468 6.386 11.877 1.00 87.12 181 SER A N 1
ATOM 1359 C CA . SER A 1 181 ? -11.657 5.589 11.581 1.00 87.12 181 SER A CA 1
ATOM 1360 C C . SER A 1 181 ? -11.524 4.742 10.306 1.00 87.12 181 SER A C 1
ATOM 1362 O O . SER A 1 181 ? -10.793 5.122 9.387 1.00 87.12 181 SER A O 1
ATOM 1364 N N . PRO A 1 182 ? -12.285 3.629 10.189 1.00 94.06 182 PRO A N 1
ATOM 1365 C CA . PRO A 1 182 ? -12.391 2.861 8.945 1.00 94.06 182 PRO A CA 1
ATOM 1366 C C . PRO A 1 182 ? -12.810 3.715 7.741 1.00 94.06 182 PRO A C 1
ATOM 1368 O O . PRO A 1 182 ? -12.321 3.506 6.634 1.00 94.06 182 PRO A O 1
ATOM 1371 N N . SER A 1 183 ? -13.687 4.702 7.965 1.00 90.00 183 SER A N 1
ATOM 1372 C CA . SER A 1 183 ? -14.197 5.584 6.910 1.00 90.00 183 SER A CA 1
ATOM 1373 C C . SER A 1 183 ? -13.094 6.448 6.308 1.00 90.00 183 SER A C 1
ATOM 1375 O O . SER A 1 183 ? -13.038 6.595 5.089 1.00 90.00 183 SER A O 1
ATOM 1377 N N . ASP A 1 184 ? -12.202 6.992 7.139 1.00 86.06 184 ASP A N 1
ATOM 1378 C CA . ASP A 1 184 ? -11.070 7.790 6.658 1.00 86.06 184 ASP A CA 1
ATOM 1379 C C . ASP A 1 184 ? -10.125 6.934 5.813 1.00 86.06 184 ASP A C 1
ATOM 1381 O O . ASP A 1 184 ? -9.689 7.356 4.740 1.00 86.06 184 ASP A O 1
ATOM 1385 N N . GLY A 1 185 ? -9.857 5.703 6.261 1.00 90.00 185 GLY A N 1
ATOM 1386 C CA . GLY A 1 185 ? -9.028 4.753 5.525 1.00 90.00 185 GLY A CA 1
ATOM 1387 C C . GLY A 1 185 ? -9.652 4.308 4.199 1.00 90.00 185 GLY A C 1
ATOM 1388 O O . GLY A 1 185 ? -8.944 4.192 3.196 1.00 90.00 185 GLY A O 1
ATOM 1389 N N . ASP A 1 186 ? -10.971 4.117 4.154 1.00 92.69 186 ASP A N 1
ATOM 1390 C CA . ASP A 1 186 ? -11.698 3.782 2.927 1.00 92.69 186 ASP A CA 1
ATOM 1391 C C . ASP A 1 186 ? -11.651 4.925 1.907 1.00 92.69 186 ASP A C 1
ATOM 1393 O O . ASP A 1 186 ? -11.247 4.714 0.760 1.00 92.69 186 ASP A O 1
ATOM 1397 N N . ILE A 1 187 ? -11.967 6.150 2.338 1.00 83.25 187 ILE A N 1
ATOM 1398 C CA . ILE A 1 187 ? -11.908 7.358 1.502 1.00 83.25 187 ILE A CA 1
ATOM 1399 C C . ILE A 1 187 ? -10.483 7.571 0.979 1.00 83.25 187 ILE A C 1
ATOM 1401 O O . ILE A 1 187 ? -10.280 7.718 -0.229 1.00 83.25 187 ILE A O 1
ATOM 1405 N N . ALA A 1 188 ? -9.482 7.538 1.861 1.00 86.50 188 ALA A N 1
ATOM 1406 C CA . ALA A 1 188 ? -8.088 7.734 1.478 1.00 86.50 188 ALA A CA 1
ATOM 1407 C C . ALA A 1 188 ? -7.587 6.644 0.516 1.00 86.50 188 ALA A C 1
ATOM 1409 O O . ALA A 1 188 ? -6.813 6.937 -0.394 1.00 86.50 188 ALA A O 1
ATOM 1410 N N . SER A 1 189 ? -8.051 5.402 0.660 1.00 92.12 189 SER A N 1
ATOM 1411 C CA . SER A 1 189 ? -7.684 4.313 -0.251 1.00 92.12 189 SER A CA 1
ATOM 1412 C C . SER A 1 189 ? -8.320 4.471 -1.628 1.00 92.12 189 SER A C 1
ATOM 1414 O O . SER A 1 189 ? -7.646 4.301 -2.643 1.00 92.12 189 SER A O 1
ATOM 1416 N N . VAL A 1 190 ? -9.607 4.815 -1.690 1.00 90.62 190 VAL A N 1
ATOM 1417 C CA . VAL A 1 190 ? -10.319 4.976 -2.965 1.00 90.62 190 VAL A CA 1
ATOM 1418 C C . VAL A 1 190 ? -9.780 6.179 -3.737 1.00 90.62 190 VAL A C 1
ATOM 1420 O O . VAL A 1 190 ? -9.405 6.040 -4.900 1.00 90.62 190 VAL A O 1
ATOM 1423 N N . PHE A 1 191 ? -9.684 7.347 -3.096 1.00 84.00 191 PHE A N 1
ATOM 1424 C CA . PHE A 1 191 ? -9.261 8.577 -3.772 1.00 84.00 191 PHE A CA 1
ATOM 1425 C C . PHE A 1 191 ? -7.742 8.721 -3.897 1.00 84.00 191 PHE A C 1
ATOM 1427 O O . PHE A 1 191 ? -7.271 9.341 -4.846 1.00 84.00 191 PHE A O 1
ATOM 1434 N N . GLY A 1 192 ? -6.974 8.174 -2.952 1.00 84.06 192 GLY A N 1
ATOM 1435 C CA . GLY A 1 192 ? -5.517 8.312 -2.924 1.00 84.06 192 GLY A CA 1
ATOM 1436 C C . GLY A 1 192 ? -4.769 7.168 -3.603 1.00 84.06 192 GLY A C 1
ATOM 1437 O O . GLY A 1 192 ? -3.775 7.416 -4.279 1.00 84.06 192 GLY A O 1
ATOM 1438 N N . LEU A 1 193 ? -5.229 5.924 -3.435 1.00 88.31 193 LEU A N 1
ATOM 1439 C CA . LEU A 1 193 ? -4.546 4.728 -3.958 1.00 88.31 193 LEU A CA 1
ATOM 1440 C C . LEU A 1 193 ? -5.233 4.128 -5.188 1.00 88.31 193 LEU A C 1
ATOM 1442 O O . LEU A 1 193 ? -4.706 3.194 -5.791 1.00 88.31 193 LEU A O 1
ATOM 1446 N N . GLY A 1 194 ? -6.416 4.628 -5.552 1.00 90.25 194 GLY A N 1
ATOM 1447 C CA . GLY A 1 194 ? -7.224 4.040 -6.616 1.00 90.25 194 GLY A CA 1
ATOM 1448 C C . GLY A 1 194 ? -7.778 2.665 -6.241 1.00 90.25 194 GLY A C 1
ATOM 1449 O O . GLY A 1 194 ? -7.952 1.818 -7.117 1.00 90.25 194 GLY A O 1
ATOM 1450 N N . PHE A 1 195 ? -8.028 2.413 -4.950 1.00 94.38 195 PHE A N 1
ATOM 1451 C CA . PHE A 1 195 ? -8.670 1.172 -4.518 1.00 94.38 195 PHE A CA 1
ATOM 1452 C C . PHE A 1 195 ? -10.028 1.012 -5.227 1.00 94.38 195 PHE A C 1
ATOM 1454 O O . PHE A 1 195 ? -10.764 2.001 -5.313 1.00 94.38 195 PHE A O 1
ATOM 1461 N N . PRO A 1 196 ? -10.391 -0.189 -5.729 1.00 93.94 196 PRO A N 1
ATOM 1462 C CA . PRO A 1 196 ? -11.559 -0.340 -6.592 1.00 93.94 196 PRO A CA 1
ATOM 1463 C C . PRO A 1 196 ? -12.849 0.194 -5.932 1.00 93.94 196 PRO A C 1
ATOM 1465 O O . PRO A 1 196 ? -13.285 -0.356 -4.913 1.00 93.94 196 PRO A O 1
ATOM 1468 N N . PRO A 1 197 ? -13.499 1.238 -6.491 1.00 90.25 197 PRO A N 1
ATOM 1469 C CA . PRO A 1 197 ? -14.582 1.946 -5.802 1.00 90.25 197 PRO A CA 1
ATOM 1470 C C . PRO A 1 197 ? -15.811 1.088 -5.498 1.00 90.25 197 PRO A C 1
ATOM 1472 O O . PRO A 1 197 ? -16.500 1.325 -4.512 1.00 90.25 197 PRO A O 1
ATOM 1475 N N . PHE A 1 198 ? -16.080 0.059 -6.306 1.00 92.81 198 PHE A N 1
ATOM 1476 C CA . PHE A 1 198 ? -17.209 -0.850 -6.083 1.00 92.81 198 PHE A CA 1
ATOM 1477 C C . PHE A 1 198 ? -17.051 -1.717 -4.826 1.00 92.81 198 PHE A C 1
ATOM 1479 O O . PHE A 1 198 ? -18.043 -2.235 -4.318 1.00 92.81 198 PHE A O 1
ATOM 1486 N N . TRP A 1 199 ? -15.831 -1.858 -4.298 1.00 93.00 199 TRP A N 1
ATOM 1487 C CA . TRP A 1 199 ? -15.599 -2.458 -2.985 1.00 93.00 199 TRP A CA 1
ATOM 1488 C C . TRP A 1 199 ? -15.777 -1.464 -1.833 1.00 93.00 199 TRP A C 1
ATOM 1490 O O . TRP A 1 199 ? -15.879 -1.891 -0.688 1.00 93.00 199 TRP A O 1
ATOM 1500 N N . GLY A 1 200 ? -15.819 -0.159 -2.114 1.00 91.81 200 GLY A N 1
ATOM 1501 C CA . GLY A 1 200 ? -16.010 0.905 -1.127 1.00 91.81 200 GLY A CA 1
ATOM 1502 C C . GLY A 1 200 ? -14.788 1.240 -0.265 1.00 91.81 200 GLY A C 1
ATOM 1503 O O . GLY A 1 200 ? -14.907 2.099 0.596 1.00 91.81 200 GLY A O 1
ATOM 1504 N N . GLY A 1 201 ? -13.642 0.591 -0.491 1.00 95.50 201 GLY A N 1
ATOM 1505 C CA . GLY A 1 201 ? -12.417 0.737 0.308 1.00 95.50 201 GLY A CA 1
ATOM 1506 C C . GLY A 1 201 ? -12.014 -0.562 1.030 1.00 95.50 201 GLY A C 1
ATOM 1507 O O . GLY A 1 201 ? -12.784 -1.525 1.017 1.00 95.50 201 GLY A O 1
ATOM 1508 N N . PRO A 1 202 ? -10.801 -0.649 1.606 1.00 97.31 202 PRO A N 1
ATOM 1509 C CA . PRO A 1 202 ? -10.291 -1.849 2.270 1.00 97.31 202 PRO A CA 1
ATOM 1510 C C . PRO A 1 202 ? -11.152 -2.351 3.440 1.00 97.31 202 PRO A C 1
ATOM 1512 O O . PRO A 1 202 ? -11.341 -3.560 3.572 1.00 97.31 202 PRO A O 1
ATOM 1515 N N . PHE A 1 203 ? -11.716 -1.479 4.274 1.00 97.94 203 PHE A N 1
ATOM 1516 C CA . PHE A 1 203 ? -12.539 -1.894 5.414 1.00 97.94 203 PHE A CA 1
ATOM 1517 C C . PHE A 1 203 ? -13.905 -2.391 4.953 1.00 97.94 203 PHE A C 1
ATOM 1519 O O . PHE A 1 203 ? -14.361 -3.460 5.373 1.00 97.94 203 PHE A O 1
ATOM 1526 N N . ARG A 1 204 ? -14.540 -1.668 4.023 1.00 97.44 204 ARG A N 1
ATOM 1527 C CA . ARG A 1 204 ? -15.777 -2.136 3.388 1.00 97.44 204 ARG A CA 1
ATOM 1528 C C . ARG A 1 204 ? -15.555 -3.438 2.617 1.00 97.44 204 ARG A C 1
ATOM 1530 O O . ARG A 1 204 ? -16.405 -4.328 2.677 1.00 97.44 204 ARG A O 1
ATOM 1537 N N . PHE A 1 205 ? -14.407 -3.588 1.961 1.00 97.19 205 PHE A N 1
ATOM 1538 C CA . PHE A 1 205 ? -14.000 -4.828 1.311 1.00 97.19 205 PHE A CA 1
ATOM 1539 C C . PHE A 1 205 ? -13.981 -5.994 2.301 1.00 97.19 205 PHE A C 1
ATOM 1541 O O . PHE A 1 205 ? -14.583 -7.019 2.005 1.00 97.19 205 PHE A O 1
ATOM 1548 N N . VAL A 1 206 ? -13.377 -5.853 3.488 1.00 97.69 206 VAL A N 1
ATOM 1549 C CA . VAL A 1 206 ? -13.381 -6.925 4.506 1.00 97.69 206 VAL A CA 1
ATOM 1550 C C . VAL A 1 206 ? -14.805 -7.291 4.931 1.00 97.69 206 VAL A C 1
ATOM 1552 O O . VAL A 1 206 ? -15.137 -8.475 5.068 1.00 97.69 206 VAL A O 1
ATOM 1555 N N . ASP A 1 207 ? -15.680 -6.298 5.085 1.00 97.44 207 ASP A N 1
ATOM 1556 C CA . ASP A 1 207 ? -17.077 -6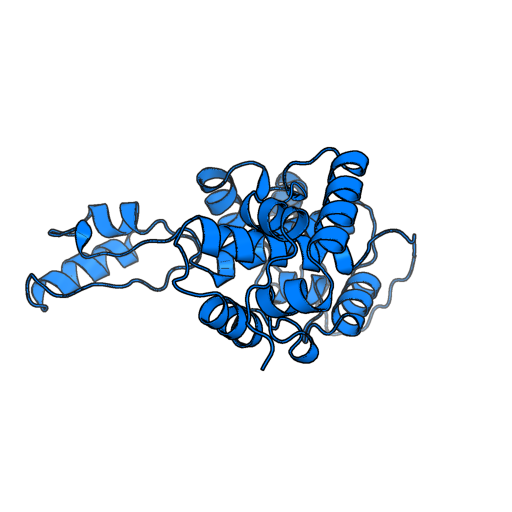.530 5.445 1.00 97.44 207 ASP A CA 1
ATOM 1557 C C . ASP A 1 207 ? -17.853 -7.297 4.364 1.00 97.44 207 ASP A C 1
ATOM 1559 O O . ASP A 1 207 ? -18.659 -8.169 4.707 1.00 97.44 207 ASP A O 1
ATOM 1563 N N . LEU A 1 208 ? -17.602 -7.014 3.083 1.00 95.56 208 LEU A N 1
ATOM 1564 C CA . LEU A 1 208 ? -18.276 -7.648 1.945 1.00 95.56 208 LEU A CA 1
ATOM 1565 C C . LEU A 1 208 ? -17.662 -9.004 1.568 1.00 95.56 208 LEU A C 1
ATOM 1567 O O . LEU A 1 208 ? -18.382 -9.975 1.351 1.00 95.56 208 LEU A O 1
ATOM 1571 N N . TYR A 1 209 ? -16.333 -9.076 1.502 1.00 95.31 209 TYR A N 1
ATOM 1572 C CA . TYR A 1 209 ? -15.573 -10.271 1.138 1.00 95.31 209 TYR A CA 1
ATOM 1573 C C . TYR A 1 209 ? -15.602 -11.338 2.239 1.00 95.31 209 TYR A C 1
ATOM 1575 O O . TYR A 1 209 ? -15.639 -12.536 1.949 1.00 95.31 209 TYR A O 1
ATOM 1583 N N . GLY A 1 210 ? -15.618 -10.893 3.499 1.00 96.50 210 GLY A N 1
ATOM 1584 C CA . GLY A 1 210 ? -15.620 -11.726 4.696 1.00 96.50 210 GLY A CA 1
ATOM 1585 C C . GLY A 1 210 ? -14.234 -11.846 5.330 1.00 96.50 210 GLY A C 1
ATOM 1586 O O . GLY A 1 210 ? -13.305 -12.370 4.717 1.00 96.50 210 GLY A O 1
ATOM 1587 N N . ALA A 1 211 ? -14.119 -11.426 6.595 1.00 97.50 211 ALA A N 1
ATOM 1588 C CA . ALA A 1 211 ? -12.875 -11.477 7.365 1.00 97.50 211 ALA A CA 1
ATOM 1589 C C . ALA A 1 211 ? -12.310 -12.903 7.478 1.00 97.50 211 ALA A C 1
ATOM 1591 O O . ALA A 1 211 ? -11.124 -13.104 7.247 1.00 97.50 211 ALA A O 1
ATOM 1592 N N . GLN A 1 212 ? -13.157 -13.908 7.730 1.00 97.31 212 GLN A N 1
ATOM 1593 C CA . GLN A 1 212 ? -12.736 -15.315 7.810 1.00 97.31 212 GLN A CA 1
ATOM 1594 C C . GLN A 1 212 ? -12.124 -15.799 6.495 1.00 97.31 212 GLN A C 1
ATOM 1596 O O . GLN A 1 212 ? -11.085 -16.453 6.481 1.00 97.31 212 GLN A O 1
ATOM 1601 N N . LYS A 1 213 ? -12.765 -15.445 5.376 1.00 96.31 213 LYS A N 1
ATOM 1602 C CA . LYS A 1 213 ? -12.297 -15.807 4.039 1.00 96.31 213 LYS A CA 1
ATOM 1603 C C . LYS A 1 213 ? -10.973 -15.121 3.712 1.00 96.31 213 LYS A C 1
ATOM 1605 O O . LYS A 1 213 ? -10.114 -15.734 3.085 1.00 96.31 213 LYS A O 1
ATOM 1610 N N . LEU A 1 214 ? -10.809 -13.861 4.117 1.00 95.88 214 LEU A N 1
ATOM 1611 C CA . LEU A 1 214 ? -9.560 -13.133 3.924 1.00 95.88 214 LEU A CA 1
ATOM 1612 C C . LEU A 1 214 ? -8.419 -13.764 4.731 1.00 95.88 214 LEU A C 1
ATOM 1614 O O . LEU A 1 214 ? -7.395 -14.081 4.137 1.00 95.88 214 LEU A O 1
ATOM 1618 N N . VAL A 1 215 ? -8.628 -14.025 6.028 1.00 96.62 215 VAL A N 1
ATOM 1619 C CA . VAL A 1 215 ? -7.640 -14.696 6.895 1.00 96.62 215 VAL A CA 1
ATOM 1620 C C . VAL A 1 215 ? -7.204 -16.030 6.296 1.00 96.62 215 VAL A C 1
ATOM 1622 O O . VAL A 1 215 ? -6.015 -16.223 6.082 1.00 96.62 215 VAL A O 1
ATOM 1625 N N . ALA A 1 216 ? -8.147 -16.893 5.909 1.00 94.94 216 ALA A N 1
ATOM 1626 C CA . ALA A 1 216 ? -7.819 -18.204 5.345 1.00 94.94 216 ALA A CA 1
ATOM 1627 C C . ALA A 1 216 ? -6.977 -18.116 4.056 1.00 94.94 216 ALA A C 1
ATOM 1629 O O . ALA A 1 216 ? -6.082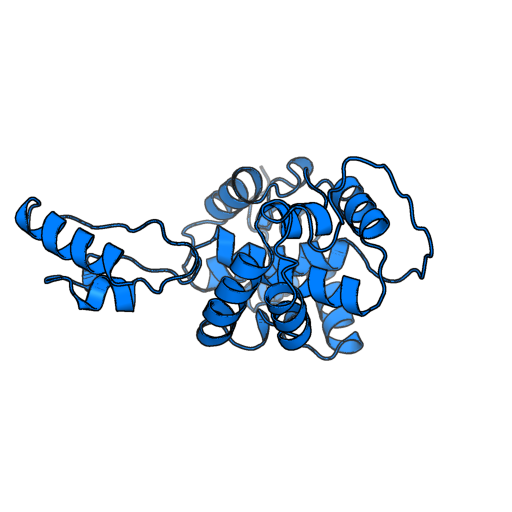 -18.930 3.826 1.00 94.94 216 ALA A O 1
ATOM 1630 N N . ASN A 1 217 ? -7.238 -17.126 3.194 1.00 92.19 217 ASN A N 1
ATOM 1631 C CA . ASN A 1 217 ? -6.414 -16.920 2.001 1.00 92.19 217 ASN A CA 1
ATOM 1632 C C . ASN A 1 217 ? -5.030 -16.360 2.338 1.00 92.19 217 ASN A C 1
ATOM 1634 O O . ASN A 1 217 ? -4.050 -16.761 1.716 1.00 92.19 217 ASN A O 1
ATOM 1638 N N . MET A 1 218 ? -4.947 -15.438 3.297 1.00 92.25 218 MET A N 1
ATOM 1639 C CA . MET A 1 218 ? -3.681 -14.868 3.752 1.00 92.25 218 MET A CA 1
ATOM 1640 C C . MET A 1 218 ? -2.792 -15.928 4.410 1.00 92.25 218 MET A C 1
ATOM 1642 O O . MET A 1 218 ? -1.627 -16.040 4.047 1.00 92.25 218 MET A O 1
ATOM 1646 N N . GLU A 1 219 ? -3.353 -16.781 5.268 1.00 91.56 219 GLU A N 1
ATOM 1647 C CA . GLU A 1 219 ? -2.659 -17.935 5.857 1.00 91.56 219 GLU A CA 1
ATOM 1648 C C . GLU A 1 219 ? -2.157 -18.895 4.776 1.00 91.56 219 GLU A C 1
ATOM 1650 O O . GLU A 1 219 ? -0.990 -19.273 4.784 1.00 91.56 219 GLU A O 1
ATOM 1655 N N . ARG A 1 220 ? -2.977 -19.191 3.758 1.00 89.81 220 ARG A N 1
ATOM 1656 C CA . ARG A 1 220 ? -2.543 -20.002 2.612 1.00 89.81 220 ARG A CA 1
ATOM 1657 C C . ARG A 1 220 ? -1.337 -19.398 1.883 1.00 89.81 220 ARG A C 1
ATOM 1659 O O . ARG A 1 220 ? -0.469 -20.143 1.430 1.00 89.81 220 ARG A O 1
ATOM 1666 N N . TYR A 1 221 ? -1.292 -18.076 1.716 1.00 87.31 221 TYR A N 1
ATOM 1667 C CA . TYR A 1 221 ? -0.137 -17.405 1.115 1.00 87.31 221 TYR A CA 1
ATOM 1668 C C . TYR A 1 221 ? 1.074 -17.402 2.051 1.00 87.31 221 TYR A C 1
ATOM 1670 O O . TYR A 1 221 ? 2.187 -17.646 1.589 1.00 87.31 221 TYR A O 1
ATOM 1678 N N . CYS A 1 222 ? 0.859 -17.198 3.350 1.00 85.69 222 CYS A N 1
ATOM 1679 C CA . CYS A 1 222 ? 1.897 -17.298 4.370 1.00 85.69 222 CYS A CA 1
ATOM 1680 C C . CYS A 1 222 ? 2.551 -18.689 4.355 1.00 85.69 222 CYS A C 1
ATOM 1682 O O . CYS A 1 222 ? 3.771 -18.784 4.272 1.00 85.69 222 CYS A O 1
ATOM 1684 N N . ASP A 1 223 ? 1.763 -19.764 4.304 1.00 84.62 223 ASP A N 1
ATOM 1685 C CA . ASP A 1 223 ? 2.266 -21.142 4.253 1.00 84.62 223 ASP A CA 1
ATOM 1686 C C . ASP A 1 223 ? 3.015 -21.450 2.950 1.00 84.62 223 ASP A C 1
ATOM 1688 O O . ASP A 1 223 ? 4.046 -22.130 2.954 1.00 84.62 223 ASP A O 1
ATOM 1692 N N . ALA A 1 224 ? 2.500 -20.953 1.821 1.00 82.88 224 ALA A N 1
ATOM 1693 C CA . ALA A 1 224 ? 3.081 -21.203 0.506 1.00 82.88 224 ALA A CA 1
ATOM 1694 C C . ALA A 1 224 ? 4.419 -20.480 0.306 1.00 82.88 224 ALA A C 1
ATOM 1696 O O . ALA A 1 224 ? 5.347 -21.057 -0.261 1.00 82.88 224 ALA A O 1
ATOM 1697 N N . TYR A 1 225 ? 4.513 -19.229 0.759 1.00 78.75 225 TYR A N 1
ATOM 1698 C CA . TYR A 1 225 ? 5.671 -18.369 0.513 1.00 78.75 225 TYR A CA 1
ATOM 1699 C C . TYR A 1 225 ? 6.610 -18.251 1.716 1.00 78.75 225 TYR A C 1
ATOM 1701 O O . TYR A 1 225 ? 7.762 -17.870 1.539 1.00 78.75 225 TYR A O 1
ATOM 1709 N N . LYS A 1 226 ? 6.151 -18.612 2.920 1.00 76.44 226 LYS A N 1
ATOM 1710 C CA . LYS A 1 226 ? 6.887 -18.500 4.190 1.00 76.44 226 LYS A CA 1
ATOM 1711 C C . LYS A 1 226 ? 7.405 -17.083 4.452 1.00 76.44 226 LYS A C 1
ATOM 1713 O O . LYS A 1 226 ? 8.551 -16.900 4.854 1.00 76.44 226 LYS A O 1
ATOM 1718 N N . VAL A 1 227 ? 6.554 -16.085 4.208 1.00 76.56 227 VAL A N 1
ATOM 1719 C CA . VAL A 1 227 ? 6.869 -14.659 4.386 1.00 76.56 227 VAL A CA 1
ATOM 1720 C C . VAL A 1 227 ? 5.894 -13.989 5.350 1.00 76.56 227 VAL A C 1
ATOM 1722 O O . VAL A 1 227 ? 4.687 -14.219 5.290 1.00 76.56 227 VAL A O 1
ATOM 1725 N N . GLU A 1 228 ? 6.413 -13.096 6.194 1.00 81.12 228 GLU A N 1
ATOM 1726 C CA . GLU A 1 228 ? 5.617 -12.338 7.173 1.00 81.12 228 GLU A CA 1
ATOM 1727 C C . GLU A 1 228 ? 4.666 -11.321 6.524 1.00 81.12 228 GLU A C 1
ATOM 1729 O O . GLU A 1 228 ? 3.683 -10.909 7.133 1.00 81.12 228 GLU A O 1
ATOM 1734 N N . GLN A 1 229 ? 4.912 -10.939 5.267 1.00 82.56 229 GLN A N 1
ATOM 1735 C CA . GLN A 1 229 ? 4.082 -9.990 4.517 1.00 82.56 229 GLN A CA 1
ATOM 1736 C C . GLN A 1 229 ? 2.608 -10.412 4.421 1.00 82.56 229 GLN A C 1
ATOM 1738 O O . GLN A 1 229 ? 1.713 -9.566 4.401 1.00 82.56 229 GLN A O 1
ATOM 1743 N N . PHE A 1 230 ? 2.346 -11.72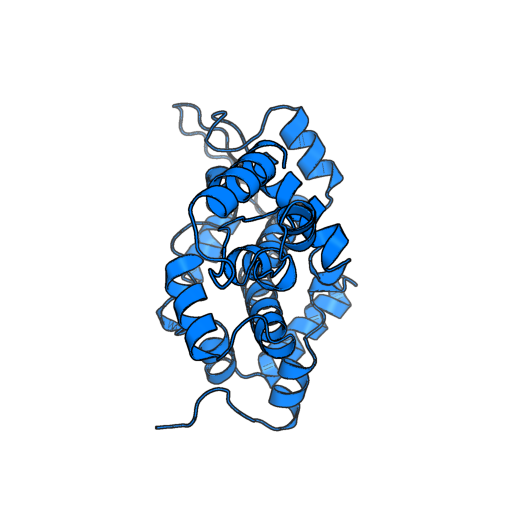1 4.371 1.00 87.38 230 PHE A N 1
ATOM 1744 C CA . PHE A 1 230 ? 0.990 -12.265 4.300 1.00 87.38 230 PHE A CA 1
ATOM 1745 C C . PHE A 1 230 ? 0.415 -12.644 5.660 1.00 87.38 230 PHE A C 1
ATOM 1747 O O . PHE A 1 230 ? -0.688 -13.183 5.716 1.00 87.38 230 PHE A O 1
ATOM 1754 N N . GLN A 1 231 ? 1.114 -12.369 6.761 1.00 92.06 231 GLN A N 1
ATOM 1755 C CA . GLN A 1 231 ? 0.569 -12.644 8.078 1.00 92.06 231 GLN A CA 1
ATOM 1756 C C . GLN A 1 231 ? -0.607 -11.689 8.360 1.00 92.06 231 GLN A C 1
ATOM 1758 O O . GLN A 1 231 ? -0.429 -10.465 8.321 1.00 92.06 231 GLN A O 1
ATOM 1763 N N . PRO A 1 232 ? -1.821 -12.206 8.627 1.00 95.12 232 PRO A N 1
ATOM 1764 C CA . PRO A 1 232 ? -2.966 -11.357 8.924 1.00 95.12 232 PRO A CA 1
ATOM 1765 C C . PRO A 1 232 ? -2.742 -10.603 10.237 1.00 95.12 232 PRO A C 1
ATOM 1767 O O . PRO A 1 232 ? -2.239 -11.161 11.214 1.00 95.12 232 PRO A O 1
ATOM 1770 N N . CYS A 1 233 ? -3.125 -9.329 10.269 1.00 95.44 233 CYS A N 1
ATOM 1771 C CA . CYS A 1 233 ? -3.035 -8.522 11.477 1.00 95.44 233 CYS A CA 1
ATOM 1772 C C . CYS A 1 233 ? -4.008 -8.988 12.563 1.00 95.44 233 CYS A C 1
ATOM 1774 O O . CYS A 1 233 ? -5.038 -9.608 12.280 1.00 95.44 233 CYS A O 1
ATOM 1776 N N . GLN A 1 234 ? -3.713 -8.643 13.819 1.00 97.12 234 GLN A N 1
ATOM 1777 C CA . GLN A 1 234 ? -4.530 -9.069 14.955 1.00 97.12 234 GLN A CA 1
ATOM 1778 C C . GLN A 1 234 ? -5.975 -8.572 14.833 1.00 97.12 234 GLN A C 1
ATOM 1780 O O . GLN A 1 234 ? -6.907 -9.345 15.041 1.00 97.12 234 GLN A O 1
ATOM 1785 N N . LEU A 1 235 ? -6.173 -7.328 14.390 1.00 97.50 235 LEU A N 1
ATOM 1786 C CA . LEU A 1 235 ? -7.497 -6.756 14.161 1.00 97.50 235 LEU A CA 1
ATOM 1787 C C . LEU A 1 235 ? -8.316 -7.575 13.150 1.00 97.50 235 LEU A C 1
ATOM 1789 O O . LEU A 1 235 ? -9.502 -7.829 13.366 1.00 97.50 235 LEU A O 1
ATOM 1793 N N . LEU A 1 236 ? -7.689 -8.026 12.061 1.00 97.69 236 LEU A N 1
ATOM 1794 C CA . LEU A 1 236 ? -8.347 -8.871 11.067 1.00 97.69 236 LEU A CA 1
ATOM 1795 C C . LEU A 1 236 ? -8.701 -10.248 11.647 1.00 97.69 236 LEU A C 1
ATOM 1797 O O . LEU A 1 236 ? -9.819 -10.729 11.444 1.00 97.69 236 LEU A O 1
ATOM 1801 N N . ILE A 1 237 ? -7.777 -10.860 12.394 1.00 97.88 237 ILE A N 1
ATOM 1802 C CA . ILE A 1 237 ? -7.994 -12.142 13.079 1.00 97.88 237 ILE A CA 1
ATOM 1803 C C . ILE A 1 237 ? -9.170 -12.035 14.061 1.00 97.88 237 ILE A C 1
ATOM 1805 O O . ILE A 1 237 ? -10.032 -12.915 14.098 1.00 97.88 237 ILE A O 1
ATOM 1809 N N . ASP A 1 238 ? -9.255 -10.951 14.826 1.00 97.88 238 ASP A N 1
ATOM 1810 C CA . ASP A 1 238 ? -10.321 -10.739 15.807 1.00 97.88 238 ASP A CA 1
ATOM 1811 C C . ASP A 1 238 ? -11.683 -10.551 15.130 1.00 97.88 238 ASP A C 1
ATOM 1813 O O . ASP A 1 238 ? -12.688 -11.130 15.560 1.00 97.88 238 ASP A O 1
ATOM 1817 N N . HIS A 1 239 ? -11.730 -9.813 14.018 1.00 97.44 239 HIS A N 1
ATOM 1818 C CA . HIS A 1 239 ? -12.935 -9.687 13.194 1.00 97.44 239 HIS A CA 1
ATOM 1819 C C . HIS A 1 239 ? -13.351 -11.027 12.569 1.00 97.44 239 HIS A C 1
ATOM 1821 O O . HIS A 1 239 ? -14.542 -11.342 12.511 1.00 97.44 239 HIS A O 1
ATOM 1827 N N . ALA A 1 240 ? -12.390 -11.856 12.157 1.00 97.38 240 ALA A N 1
ATOM 1828 C CA . ALA A 1 240 ? -12.661 -13.202 11.665 1.00 97.38 240 ALA A CA 1
ATOM 1829 C C . ALA A 1 240 ? -13.222 -14.120 12.767 1.00 97.38 240 ALA A C 1
ATOM 1831 O O . ALA A 1 240 ? -14.190 -14.841 12.531 1.00 97.38 240 ALA A O 1
ATOM 1832 N N . LYS A 1 241 ? -12.685 -14.067 13.989 1.00 97.31 241 LYS A N 1
ATOM 1833 C CA . LYS A 1 241 ? -13.171 -14.892 15.111 1.00 97.31 241 LYS A CA 1
ATOM 1834 C C . LYS A 1 241 ? -14.561 -14.481 15.591 1.00 97.31 241 LYS A C 1
ATOM 1836 O O . LYS A 1 241 ? -15.395 -15.333 15.871 1.00 97.31 241 LYS A O 1
ATOM 1841 N N . THR A 1 242 ? -14.809 -13.178 15.691 1.00 96.25 242 THR A N 1
ATOM 1842 C CA . THR A 1 242 ? -16.051 -12.637 16.272 1.00 96.25 242 THR A CA 1
ATOM 1843 C C . THR A 1 242 ? -17.172 -12.448 15.253 1.00 96.25 242 THR A C 1
ATOM 1845 O O . THR A 1 242 ? -18.326 -12.271 15.634 1.00 96.25 242 THR A O 1
ATOM 1848 N N . GLY A 1 243 ? -16.853 -12.430 13.955 1.00 93.62 243 GLY A N 1
ATOM 1849 C CA . GLY A 1 243 ? -17.801 -12.051 12.905 1.00 93.62 243 GLY A CA 1
ATOM 1850 C C . GLY A 1 243 ? -18.163 -10.561 12.910 1.00 93.62 243 GLY A C 1
ATOM 1851 O O . GLY A 1 243 ? -19.077 -10.154 12.187 1.00 93.62 243 GLY A O 1
ATOM 1852 N N . LYS A 1 244 ? -17.457 -9.744 13.705 1.00 94.69 244 LYS A N 1
ATOM 1853 C CA . LYS A 1 244 ? -17.665 -8.298 13.790 1.00 94.69 244 LYS A CA 1
ATOM 1854 C C . LYS A 1 244 ? -17.376 -7.634 12.442 1.00 94.69 244 LYS A C 1
ATOM 1856 O O . LYS A 1 244 ? -16.432 -7.984 11.734 1.00 94.69 244 LYS A O 1
ATOM 1861 N N . LYS A 1 245 ? -18.201 -6.648 12.103 1.00 96.25 245 LYS A N 1
ATOM 1862 C CA . LYS A 1 245 ? -18.059 -5.807 10.910 1.00 96.25 245 LYS A CA 1
ATOM 1863 C C . LYS A 1 245 ? -17.510 -4.436 11.292 1.00 96.25 245 LYS A C 1
ATOM 1865 O O . LYS A 1 245 ? -17.730 -3.983 12.418 1.00 96.25 245 LYS A O 1
ATOM 1870 N N . PHE A 1 246 ? -16.799 -3.790 10.374 1.00 96.00 246 PHE A N 1
ATOM 1871 C CA . PHE A 1 246 ? -16.339 -2.409 10.554 1.00 96.00 246 PHE A CA 1
ATOM 1872 C C . PHE A 1 246 ? -17.503 -1.425 10.492 1.00 96.00 246 PHE A C 1
ATOM 1874 O O . PHE A 1 246 ? -17.547 -0.463 11.257 1.00 96.00 246 PHE A O 1
ATOM 1881 N N . TYR A 1 247 ? -18.482 -1.708 9.636 1.00 95.88 247 TYR A N 1
ATOM 1882 C CA . TYR A 1 247 ? -19.679 -0.901 9.484 1.00 95.88 247 TYR A CA 1
ATOM 1883 C C . TYR A 1 247 ? -20.913 -1.643 9.985 1.00 95.88 247 TYR A C 1
ATOM 1885 O O . TYR A 1 247 ? -21.102 -2.838 9.746 1.00 95.88 247 TYR A O 1
ATOM 1893 N N . LYS A 1 248 ? -21.804 -0.911 10.658 1.00 88.38 248 LYS A N 1
ATOM 1894 C CA . LYS A 1 248 ? -23.128 -1.432 11.006 1.00 88.38 248 LYS A CA 1
ATOM 1895 C C . LYS A 1 248 ? -23.922 -1.678 9.721 1.00 88.38 248 LYS A C 1
ATOM 1897 O O . LYS A 1 248 ? -23.771 -0.944 8.742 1.00 88.38 248 LYS A O 1
ATOM 1902 N N . LYS A 1 249 ? -24.758 -2.720 9.721 1.00 74.69 249 LYS A N 1
ATOM 1903 C CA . LYS A 1 249 ? -25.796 -2.851 8.695 1.00 74.69 249 LYS A CA 1
ATOM 1904 C C . LYS A 1 249 ? -26.758 -1.681 8.887 1.00 74.69 249 LYS A C 1
ATOM 1906 O O . LYS A 1 249 ? -27.272 -1.517 9.993 1.00 74.69 249 LYS A O 1
ATOM 1911 N N . ASN A 1 250 ? -26.909 -0.871 7.844 1.00 53.91 250 ASN A N 1
ATOM 1912 C CA . ASN A 1 250 ? -28.033 0.052 7.740 1.00 53.91 250 ASN A CA 1
ATOM 1913 C C . ASN A 1 250 ? -29.327 -0.746 7.585 1.00 53.91 250 ASN A C 1
ATOM 1915 O O . ASN A 1 250 ? -29.261 -1.829 6.952 1.00 53.91 250 ASN A O 1
#

Foldseek 3Di:
DVVLLVVQVVVVVPDDPLDQDEDDDQFDFLCVSLPSHPCSVSYDGDGRQLQSQLQLLLLLLVQQCVVVVAQQVVQQVQLVVVAFPTRNQLVCQVCWLVNSLRSLVRCCVVVNQLSHHHDSVVSVVCVVVVQTHVVSCHHSDRNDPDDDDDDDDDDDDHSVSSLLLSLQSLLVCVVVVSDDAPLVQLVCCCVPVVDRCVCSGSQSVCLVVDLLNSQVVLVVVCVVVVGNNSHHDPSSVVCNVVVDGSDDDD

pLDDT: mean 84.02, std 13.2, range [31.61, 97.94]